Protein AF-A0A0X8VE08-F1 (afdb_monomer_lite)

pLDDT: mean 76.64, std 13.6, range [32.94, 92.56]

Structure (mmCIF, N/CA/C/O backbone):
data_AF-A0A0X8VE08-F1
#
_entry.id   AF-A0A0X8VE08-F1
#
loop_
_atom_site.group_PDB
_atom_site.id
_atom_site.type_symbol
_atom_site.label_atom_id
_atom_site.label_alt_id
_atom_site.label_comp_id
_atom_site.label_asym_id
_atom_site.label_entity_id
_atom_site.label_seq_id
_atom_site.pdbx_PDB_ins_code
_atom_site.Cartn_x
_atom_site.Cartn_y
_atom_site.Cartn_z
_atom_site.occupancy
_atom_site.B_iso_or_equiv
_atom_site.auth_seq_id
_atom_site.auth_comp_id
_atom_site.auth_asym_id
_atom_site.auth_atom_id
_atom_site.pdbx_PDB_model_num
ATOM 1 N N . MET A 1 1 ? 51.987 -56.551 -6.464 1.00 47.91 1 MET A N 1
ATOM 2 C CA . MET A 1 1 ? 51.157 -55.325 -6.531 1.00 47.91 1 MET A CA 1
ATOM 3 C C . MET A 1 1 ? 51.932 -54.236 -7.269 1.00 47.91 1 MET A C 1
ATOM 5 O O . MET A 1 1 ? 52.672 -53.504 -6.634 1.00 47.91 1 MET A O 1
ATOM 9 N N . LYS A 1 2 ? 51.870 -54.177 -8.607 1.00 46.62 2 LYS A N 1
ATOM 10 C CA . LYS A 1 2 ? 52.517 -53.089 -9.377 1.00 46.62 2 LYS A CA 1
ATOM 11 C C . LYS A 1 2 ? 51.906 -52.856 -10.769 1.00 46.62 2 LYS A C 1
ATOM 13 O O . LYS A 1 2 ? 52.587 -52.388 -11.662 1.00 46.62 2 LYS A O 1
ATOM 18 N N . SER A 1 3 ? 50.638 -53.233 -10.970 1.00 52.38 3 SER A N 1
ATOM 19 C CA . SER A 1 3 ? 50.000 -53.227 -12.302 1.00 52.38 3 SER A CA 1
ATOM 20 C C . SER A 1 3 ? 48.685 -52.434 -12.381 1.00 52.38 3 SER A C 1
ATOM 22 O O . SER A 1 3 ? 48.093 -52.375 -13.457 1.00 52.38 3 SER A O 1
ATOM 24 N N . VAL A 1 4 ? 48.209 -51.845 -11.277 1.00 51.97 4 VAL A N 1
ATOM 25 C CA . VAL A 1 4 ? 46.920 -51.118 -11.238 1.00 51.97 4 VAL A CA 1
ATOM 26 C C . VAL A 1 4 ? 47.112 -49.596 -11.171 1.00 51.97 4 VAL A C 1
ATOM 28 O O . VAL A 1 4 ? 46.352 -48.881 -11.807 1.00 51.97 4 VAL A O 1
ATOM 31 N N . GLY A 1 5 ? 48.162 -49.095 -10.503 1.00 51.78 5 GLY A N 1
ATOM 32 C CA . GLY A 1 5 ? 48.456 -47.650 -10.451 1.00 51.78 5 GLY A CA 1
ATOM 33 C C . GLY A 1 5 ? 48.924 -47.062 -11.788 1.00 51.78 5 GLY A C 1
ATOM 34 O O . GLY A 1 5 ? 48.472 -45.999 -12.184 1.00 51.78 5 GLY A O 1
ATOM 35 N N . ASP A 1 6 ? 49.738 -47.806 -12.537 1.00 53.47 6 ASP A N 1
ATOM 36 C CA . ASP A 1 6 ? 50.372 -47.328 -13.779 1.00 53.47 6 ASP A CA 1
ATOM 37 C C . ASP A 1 6 ? 49.386 -47.222 -14.965 1.00 53.47 6 ASP A C 1
ATOM 39 O O . ASP A 1 6 ? 49.535 -46.408 -15.871 1.00 53.47 6 ASP A O 1
ATOM 43 N N . LYS A 1 7 ? 48.310 -48.025 -14.948 1.00 55.38 7 LYS A N 1
ATOM 44 C CA . LYS A 1 7 ? 47.252 -47.970 -15.972 1.00 55.38 7 LYS A CA 1
ATOM 45 C C . LYS A 1 7 ? 46.274 -46.813 -15.765 1.00 55.38 7 LYS A C 1
ATOM 47 O O . LYS A 1 7 ? 45.692 -46.361 -16.745 1.00 55.38 7 LYS A O 1
ATOM 52 N N . MET A 1 8 ? 46.099 -46.358 -14.524 1.00 52.53 8 MET A N 1
ATOM 53 C CA . MET A 1 8 ? 45.192 -45.261 -14.183 1.00 52.53 8 MET A CA 1
ATOM 54 C C . MET A 1 8 ? 45.797 -43.914 -14.606 1.00 52.53 8 MET A C 1
ATOM 56 O O . MET A 1 8 ? 45.137 -43.142 -15.290 1.00 52.53 8 MET A O 1
ATOM 60 N N . GLU A 1 9 ? 47.098 -43.704 -14.371 1.00 61.53 9 GLU A N 1
ATOM 61 C CA . GLU A 1 9 ? 47.794 -42.479 -14.799 1.00 61.53 9 GLU A CA 1
ATOM 62 C C . GLU A 1 9 ? 47.923 -42.356 -16.327 1.00 61.53 9 GLU A C 1
ATOM 64 O O . GLU A 1 9 ? 47.743 -41.275 -16.886 1.00 61.53 9 GLU A O 1
ATOM 69 N N . LEU A 1 10 ? 48.170 -43.460 -17.041 1.00 58.00 10 LEU A N 1
ATOM 70 C CA . LEU A 1 10 ? 48.251 -43.440 -18.508 1.00 58.00 10 LEU A CA 1
ATOM 71 C C . LEU A 1 10 ? 46.911 -43.120 -19.179 1.00 58.00 10 LEU A C 1
ATOM 73 O O . LEU A 1 10 ? 46.894 -42.534 -20.264 1.00 58.00 10 LEU A O 1
ATOM 77 N N . GLN A 1 11 ? 45.795 -43.508 -18.561 1.00 68.88 11 GLN A N 1
ATOM 78 C CA . GLN A 1 11 ? 44.462 -43.244 -19.095 1.00 68.88 11 GLN A CA 1
ATOM 79 C C . GLN A 1 11 ? 44.081 -41.770 -18.909 1.00 68.88 11 GLN A C 1
ATOM 81 O O . GLN A 1 11 ? 43.613 -41.145 -19.861 1.00 68.88 11 GLN A O 1
ATOM 86 N N . ASP A 1 12 ? 44.415 -41.193 -17.754 1.00 71.25 12 ASP A N 1
ATOM 87 C CA . ASP A 1 12 ? 44.212 -39.773 -17.458 1.00 71.25 12 ASP A CA 1
ATOM 88 C C . ASP A 1 12 ? 45.102 -38.871 -18.330 1.00 71.25 12 ASP A C 1
ATOM 90 O O . ASP A 1 12 ? 44.639 -37.872 -18.883 1.00 71.25 12 ASP A O 1
ATOM 94 N N . ILE A 1 13 ? 46.367 -39.250 -18.546 1.00 67.25 13 ILE A N 1
ATOM 95 C CA . ILE A 1 13 ? 47.283 -38.519 -19.438 1.00 67.25 13 ILE A CA 1
ATOM 96 C C . ILE A 1 13 ? 46.779 -38.554 -20.883 1.00 67.25 13 ILE A C 1
ATOM 98 O O . ILE A 1 13 ? 46.831 -37.541 -21.584 1.00 67.25 13 ILE A O 1
ATOM 102 N N . LYS A 1 14 ? 46.258 -39.701 -21.335 1.00 70.62 14 LYS A N 1
ATOM 103 C CA . LYS A 1 14 ? 45.706 -39.834 -22.685 1.00 70.62 14 LYS A CA 1
ATOM 104 C C . LYS A 1 14 ? 44.433 -39.007 -22.853 1.00 70.62 14 LYS A C 1
ATOM 106 O O . LYS A 1 14 ? 44.278 -38.362 -23.882 1.00 70.62 14 LYS A O 1
ATOM 111 N N . GLU A 1 15 ? 43.570 -38.958 -21.841 1.00 72.62 15 GLU A N 1
ATOM 112 C CA . GLU A 1 15 ? 42.365 -38.123 -21.853 1.00 72.62 15 GLU A CA 1
ATOM 113 C C . GLU A 1 15 ? 42.698 -36.620 -21.844 1.00 72.62 15 GLU A C 1
ATOM 115 O O . GLU A 1 15 ? 42.047 -35.830 -22.531 1.00 72.62 15 GLU A O 1
ATOM 120 N N . ILE A 1 16 ? 43.740 -36.210 -21.114 1.00 70.12 16 ILE A N 1
ATOM 121 C CA . ILE A 1 16 ? 44.228 -34.825 -21.110 1.00 70.12 16 ILE A CA 1
ATOM 122 C C . ILE A 1 16 ? 44.840 -34.459 -22.468 1.00 70.12 16 ILE A C 1
ATOM 124 O O . ILE A 1 16 ? 44.551 -33.380 -22.985 1.00 70.12 16 ILE A O 1
ATOM 128 N N . LEU A 1 17 ? 45.629 -35.348 -23.078 1.00 64.62 17 LEU A N 1
ATOM 129 C CA . LEU A 1 17 ? 46.187 -35.143 -24.419 1.00 64.62 17 LEU A CA 1
ATOM 130 C C . LEU A 1 17 ? 45.091 -35.014 -25.482 1.00 64.62 17 LEU A C 1
ATOM 132 O O . LEU A 1 17 ? 45.138 -34.088 -26.286 1.00 64.62 17 LEU A O 1
ATOM 136 N N . ASP A 1 18 ? 44.065 -35.863 -25.427 1.00 73.06 18 ASP A N 1
ATOM 137 C CA . ASP A 1 18 ? 42.947 -35.849 -26.377 1.00 73.06 18 ASP A CA 1
ATOM 138 C C . ASP A 1 18 ? 42.084 -34.578 -26.212 1.00 73.06 18 ASP A C 1
ATOM 140 O O . ASP A 1 18 ? 41.653 -33.950 -27.184 1.00 73.06 18 ASP A O 1
ATOM 144 N N . LYS A 1 19 ? 41.898 -34.103 -24.969 1.00 68.12 19 LYS A N 1
ATOM 145 C CA . LYS A 1 19 ? 41.254 -32.806 -24.687 1.00 68.12 19 LYS A CA 1
ATOM 146 C C . LYS A 1 19 ? 42.101 -31.622 -25.161 1.00 68.12 19 LYS A C 1
ATOM 148 O O . LYS A 1 19 ? 41.537 -30.660 -25.685 1.00 68.12 19 LYS A O 1
ATOM 153 N N . LEU A 1 20 ? 43.426 -31.676 -25.017 1.00 58.88 20 LEU A N 1
ATOM 154 C CA . LEU A 1 20 ? 44.334 -30.630 -25.497 1.00 58.88 20 LEU A CA 1
ATOM 155 C C . LEU A 1 20 ? 44.375 -30.576 -27.029 1.00 58.88 20 LEU A C 1
ATOM 157 O O . LEU A 1 20 ? 44.296 -29.485 -27.589 1.00 58.88 20 LEU A O 1
ATOM 161 N N . GLU A 1 21 ? 44.402 -31.720 -27.713 1.00 61.78 21 GLU A N 1
ATOM 162 C CA . GLU A 1 21 ? 44.353 -31.799 -29.178 1.00 61.78 21 GLU A CA 1
ATOM 163 C C . GLU A 1 21 ? 43.023 -31.260 -29.727 1.00 61.78 21 GLU A C 1
ATOM 165 O O . GLU A 1 21 ? 43.007 -30.468 -30.671 1.00 61.78 21 GLU A O 1
ATOM 170 N N . LYS A 1 22 ? 41.901 -31.573 -29.069 1.00 60.75 22 LYS A N 1
ATOM 171 C CA . LYS A 1 22 ? 40.566 -31.099 -29.465 1.00 60.75 22 LYS A CA 1
ATOM 172 C C . LYS A 1 22 ? 40.363 -29.595 -29.236 1.00 60.75 22 LYS A C 1
ATOM 174 O O . LYS A 1 22 ? 39.763 -28.921 -30.077 1.00 60.75 22 LYS A O 1
ATOM 179 N N . VAL A 1 23 ? 40.884 -29.049 -28.132 1.00 59.22 23 VAL A N 1
ATOM 180 C CA . VAL A 1 23 ? 40.829 -27.606 -27.819 1.00 59.22 23 VAL A CA 1
ATOM 181 C C . VAL A 1 23 ? 41.766 -26.803 -28.724 1.00 59.22 23 VAL A C 1
ATOM 183 O O . VAL A 1 23 ? 41.397 -25.708 -29.163 1.00 59.22 23 VAL A O 1
ATOM 186 N N . ASN A 1 24 ? 42.940 -27.348 -29.055 1.00 56.59 24 ASN A N 1
ATOM 187 C CA . ASN A 1 24 ? 43.893 -26.690 -29.944 1.00 56.59 24 ASN A CA 1
ATOM 188 C C . ASN A 1 24 ? 43.439 -26.778 -31.411 1.00 56.59 24 ASN A C 1
ATOM 190 O O . ASN A 1 24 ? 43.472 -25.778 -32.117 1.00 56.59 24 ASN A O 1
ATOM 194 N N . GLY A 1 25 ? 42.892 -27.917 -31.849 1.00 55.22 25 GLY A N 1
ATOM 195 C CA . GLY A 1 25 ? 42.363 -28.106 -33.202 1.00 55.22 25 GLY A CA 1
ATOM 196 C C . GLY A 1 25 ? 41.173 -27.200 -33.529 1.00 55.22 25 GLY A C 1
ATOM 197 O O . GLY A 1 25 ? 41.113 -26.638 -34.619 1.00 55.22 25 GLY A O 1
ATOM 198 N N . GLN A 1 26 ? 40.240 -26.970 -32.598 1.00 55.31 26 GLN A N 1
ATOM 199 C CA . GLN A 1 26 ? 39.068 -26.118 -32.867 1.00 55.31 26 GLN A CA 1
ATOM 200 C C . GLN A 1 26 ? 39.363 -24.609 -32.847 1.00 55.31 26 GLN A C 1
ATOM 202 O O . GLN A 1 26 ? 38.710 -23.855 -33.573 1.00 55.31 26 GLN A O 1
ATOM 207 N N . LYS A 1 27 ? 40.332 -24.153 -32.041 1.00 53.06 27 LYS A N 1
ATOM 208 C CA . LYS A 1 27 ? 40.788 -22.751 -32.059 1.00 53.06 27 LYS A CA 1
ATOM 209 C C . LYS A 1 27 ? 41.742 -22.493 -33.226 1.00 53.06 27 LYS A C 1
ATOM 211 O O . LYS A 1 27 ? 41.496 -21.583 -34.012 1.00 53.06 27 LYS A O 1
ATOM 216 N N . ALA A 1 28 ? 42.736 -23.362 -33.424 1.00 57.25 28 ALA A N 1
ATOM 217 C CA . ALA A 1 28 ? 43.710 -23.219 -34.501 1.00 57.25 28 ALA A CA 1
ATOM 218 C C . ALA A 1 28 ? 43.063 -23.305 -35.888 1.00 57.25 28 ALA A C 1
ATOM 220 O O . ALA A 1 28 ? 43.429 -22.531 -36.758 1.00 57.25 28 ALA A O 1
ATOM 221 N N . THR A 1 29 ? 42.063 -24.165 -36.119 1.00 56.56 29 THR A N 1
ATOM 222 C CA . THR A 1 29 ? 41.395 -24.237 -37.436 1.00 56.56 29 THR A CA 1
ATOM 223 C C . THR A 1 29 ? 40.655 -22.949 -37.795 1.00 56.56 29 THR A C 1
ATOM 225 O O . THR A 1 29 ? 40.776 -22.482 -38.925 1.00 56.56 29 THR A O 1
ATOM 228 N N . LYS A 1 30 ? 39.941 -22.320 -36.850 1.00 59.88 30 LYS A N 1
ATOM 229 C CA . LYS A 1 30 ? 39.278 -21.025 -37.091 1.00 59.88 30 LYS A CA 1
ATOM 230 C C . LYS A 1 30 ? 40.284 -19.901 -37.332 1.00 59.88 30 LYS A C 1
ATOM 232 O O . LYS A 1 30 ? 40.045 -19.060 -38.197 1.00 59.88 30 LYS A O 1
ATOM 237 N N . ASP A 1 31 ? 41.399 -19.902 -36.610 1.00 65.12 31 ASP A N 1
ATOM 238 C CA . ASP A 1 31 ? 42.438 -18.882 -36.763 1.00 65.12 31 ASP A CA 1
ATOM 239 C C . ASP A 1 31 ? 43.245 -19.078 -38.059 1.00 65.12 31 ASP A C 1
ATOM 241 O O . ASP A 1 31 ? 43.493 -18.114 -38.780 1.00 65.12 31 ASP A O 1
ATOM 245 N N . ILE A 1 32 ? 43.538 -20.321 -38.449 1.00 69.94 32 ILE A N 1
ATOM 246 C CA . ILE A 1 32 ? 44.192 -20.665 -39.722 1.00 69.94 32 ILE A CA 1
ATOM 247 C C . ILE A 1 32 ? 43.294 -20.310 -40.914 1.00 69.94 32 ILE A C 1
ATOM 249 O O . ILE A 1 32 ? 43.776 -19.727 -41.882 1.00 69.94 32 ILE A O 1
ATOM 253 N N . ILE A 1 33 ? 41.986 -20.583 -40.847 1.00 72.25 33 ILE A N 1
ATOM 254 C CA . ILE A 1 33 ? 41.040 -20.200 -41.911 1.00 72.25 33 ILE A CA 1
ATOM 255 C C . ILE A 1 33 ? 40.979 -18.674 -42.063 1.00 72.25 33 ILE A C 1
ATOM 257 O O . ILE A 1 33 ? 41.002 -18.171 -43.187 1.00 72.25 33 ILE A O 1
ATOM 261 N N . LYS A 1 34 ? 40.962 -17.921 -40.954 1.00 71.38 34 LYS A N 1
ATOM 262 C CA . LYS A 1 34 ? 41.027 -16.451 -40.996 1.00 71.38 34 LYS A CA 1
ATOM 263 C C . LYS A 1 34 ? 42.337 -15.950 -41.609 1.00 71.38 34 LYS A C 1
ATOM 265 O O . LYS A 1 34 ? 42.307 -15.003 -42.394 1.00 71.38 34 LYS A O 1
ATOM 270 N N . ILE A 1 35 ? 43.468 -16.584 -41.298 1.00 75.94 35 ILE A N 1
ATOM 271 C CA . ILE A 1 35 ? 44.780 -16.229 -41.863 1.00 75.94 35 ILE A CA 1
ATOM 272 C C . ILE A 1 35 ? 44.820 -16.516 -43.371 1.00 75.94 35 ILE A C 1
ATOM 274 O O . ILE A 1 35 ? 45.208 -15.641 -44.140 1.00 75.94 35 ILE A O 1
ATOM 278 N N . ILE A 1 36 ? 44.351 -17.686 -43.816 1.00 78.94 36 ILE A N 1
ATOM 279 C CA . ILE A 1 36 ? 44.284 -18.047 -45.243 1.00 78.94 36 ILE A CA 1
ATOM 280 C C . ILE A 1 36 ? 43.375 -17.079 -46.004 1.00 78.94 36 ILE A C 1
ATOM 282 O O . ILE A 1 36 ? 43.754 -16.593 -47.068 1.00 78.94 36 ILE A O 1
ATOM 286 N N . PHE A 1 37 ? 42.209 -16.743 -45.445 1.00 80.25 37 PHE A N 1
ATOM 287 C CA . PHE A 1 37 ? 41.306 -15.759 -46.039 1.00 80.25 37 PHE A CA 1
ATOM 288 C C . PHE A 1 37 ? 41.965 -14.376 -46.146 1.00 80.25 37 PHE A C 1
ATOM 290 O O . PHE A 1 37 ? 41.880 -13.730 -47.185 1.00 80.25 37 PHE A O 1
ATOM 297 N N . THR A 1 38 ? 42.698 -13.952 -45.114 1.00 77.06 38 THR A N 1
ATOM 298 C CA . THR A 1 38 ? 43.415 -12.666 -45.108 1.00 77.06 38 THR A CA 1
ATOM 299 C C . THR A 1 38 ? 44.529 -12.630 -46.161 1.00 77.06 38 THR A C 1
ATOM 301 O O . THR A 1 38 ? 44.663 -11.639 -46.878 1.00 77.06 38 THR A O 1
ATOM 304 N N . ILE A 1 39 ? 45.290 -13.719 -46.317 1.00 80.75 39 ILE A N 1
ATOM 305 C CA . ILE A 1 39 ? 46.341 -13.836 -47.341 1.00 80.75 39 ILE A CA 1
ATOM 306 C C . ILE A 1 39 ? 45.728 -13.849 -48.748 1.00 80.75 39 ILE A C 1
ATOM 308 O O . ILE A 1 39 ? 46.219 -13.153 -49.636 1.00 80.75 39 ILE A O 1
ATOM 312 N N . ALA A 1 40 ? 44.631 -14.583 -48.953 1.00 78.88 40 ALA A N 1
ATOM 313 C CA . ALA A 1 40 ? 43.932 -14.640 -50.236 1.00 78.88 40 ALA A CA 1
ATOM 314 C C . ALA A 1 40 ? 43.372 -13.267 -50.643 1.00 78.88 40 ALA A C 1
ATOM 316 O O . ALA A 1 40 ? 43.575 -12.829 -51.775 1.00 78.88 40 ALA A O 1
ATOM 317 N N . VAL A 1 41 ? 42.736 -12.552 -49.708 1.00 82.19 41 VAL A N 1
ATOM 318 C CA . VAL A 1 41 ? 42.250 -11.182 -49.931 1.00 82.19 41 VAL A CA 1
ATOM 319 C C . VAL A 1 41 ? 43.415 -10.246 -50.250 1.00 82.19 41 VAL A C 1
ATOM 321 O O . VAL A 1 41 ? 43.334 -9.493 -51.216 1.00 82.19 41 VAL A O 1
ATOM 324 N N . SER A 1 42 ? 44.531 -10.339 -49.520 1.00 79.62 42 SER A N 1
ATOM 325 C CA . SER A 1 42 ? 45.727 -9.535 -49.796 1.00 79.62 42 SER A CA 1
ATOM 326 C C . SER A 1 42 ? 46.269 -9.779 -51.211 1.00 79.62 42 SER A C 1
ATOM 328 O O . SER A 1 42 ? 46.504 -8.828 -51.956 1.00 79.62 42 SER A O 1
ATOM 330 N N . PHE A 1 43 ? 46.369 -11.035 -51.644 1.00 83.75 43 PHE A N 1
ATOM 331 C CA . PHE A 1 43 ? 46.866 -11.366 -52.980 1.00 83.75 43 PHE A CA 1
ATOM 332 C C . PHE A 1 43 ? 45.953 -10.824 -54.091 1.00 83.75 43 PHE A C 1
ATOM 334 O O . PHE A 1 43 ? 46.428 -10.229 -55.060 1.00 83.75 43 PHE A O 1
ATOM 341 N N . ILE A 1 44 ? 44.634 -10.936 -53.911 1.00 80.75 44 ILE A N 1
ATOM 342 C CA . ILE A 1 44 ? 43.638 -10.369 -54.829 1.00 80.75 44 ILE A CA 1
ATOM 343 C C . ILE A 1 44 ? 43.757 -8.839 -54.879 1.00 80.75 44 ILE A C 1
ATOM 345 O O . ILE A 1 44 ? 43.734 -8.261 -55.966 1.00 80.75 44 ILE A O 1
ATOM 349 N N . THR A 1 45 ? 43.959 -8.176 -53.734 1.00 81.38 45 THR A N 1
ATOM 350 C CA . THR A 1 45 ? 44.142 -6.714 -53.693 1.00 81.38 45 THR A CA 1
ATOM 351 C C . THR A 1 45 ? 45.426 -6.250 -54.389 1.00 81.38 45 THR A C 1
ATOM 353 O O . THR A 1 45 ? 45.446 -5.189 -55.011 1.00 81.38 45 THR A O 1
ATOM 356 N N . VAL A 1 46 ? 46.496 -7.047 -54.365 1.00 82.94 46 VAL A N 1
ATOM 357 C CA . VAL A 1 46 ? 47.739 -6.719 -55.080 1.00 82.94 46 VAL A CA 1
ATOM 358 C C . VAL A 1 46 ? 47.561 -6.894 -56.590 1.00 82.94 46 VAL A C 1
ATOM 360 O O . VAL A 1 46 ? 47.945 -6.012 -57.357 1.00 82.94 46 VAL A O 1
ATOM 363 N N . ILE A 1 47 ? 46.913 -7.980 -57.027 1.00 81.88 47 ILE A N 1
ATOM 364 C CA . ILE A 1 47 ? 46.637 -8.240 -58.450 1.00 81.88 47 ILE A CA 1
ATOM 365 C C . ILE A 1 47 ? 45.722 -7.164 -59.043 1.00 81.88 47 ILE A C 1
ATOM 367 O O . ILE A 1 47 ? 46.002 -6.652 -60.126 1.00 81.88 47 ILE A O 1
ATOM 371 N N . ILE A 1 48 ? 44.649 -6.789 -58.339 1.00 80.81 48 ILE A N 1
ATOM 372 C CA . ILE A 1 48 ? 43.705 -5.771 -58.819 1.00 80.81 48 ILE A CA 1
ATOM 373 C C . ILE A 1 48 ? 44.398 -4.403 -58.927 1.00 80.81 48 ILE A C 1
ATOM 375 O O . ILE A 1 48 ? 44.232 -3.705 -59.924 1.00 80.81 48 ILE A O 1
ATOM 379 N N . THR A 1 49 ? 45.274 -4.067 -57.973 1.00 80.25 49 THR A N 1
ATOM 380 C CA . THR A 1 49 ? 46.067 -2.829 -58.007 1.00 80.25 49 THR A CA 1
ATOM 381 C C . THR A 1 49 ? 47.054 -2.823 -59.179 1.00 80.25 49 THR A C 1
ATOM 383 O O . THR A 1 49 ? 47.163 -1.825 -59.891 1.00 80.25 49 THR A O 1
ATOM 386 N N . ALA A 1 50 ? 47.728 -3.947 -59.447 1.00 78.75 50 ALA A N 1
ATOM 387 C CA . ALA A 1 50 ? 48.635 -4.083 -60.587 1.00 78.75 50 ALA A CA 1
ATOM 388 C C . ALA A 1 50 ? 47.901 -3.986 -61.939 1.00 78.75 50 ALA A C 1
ATOM 390 O O . ALA A 1 50 ? 48.389 -3.327 -62.859 1.00 78.75 50 ALA A O 1
ATOM 391 N N . LEU A 1 51 ? 46.709 -4.583 -62.052 1.00 75.25 51 LEU A N 1
ATOM 392 C CA . LEU A 1 51 ? 45.860 -4.485 -63.243 1.00 75.25 51 LEU A CA 1
ATOM 393 C C . LEU A 1 51 ? 45.377 -3.052 -63.484 1.00 75.25 51 LEU A C 1
ATOM 395 O O . LEU A 1 51 ? 45.434 -2.581 -64.618 1.00 75.25 51 LEU A O 1
ATOM 399 N N . ILE A 1 52 ? 44.966 -2.336 -62.433 1.00 74.38 52 ILE A N 1
ATOM 400 C CA . ILE A 1 52 ? 44.585 -0.920 -62.528 1.00 74.38 52 ILE A CA 1
ATOM 401 C C . ILE A 1 52 ? 45.772 -0.074 -63.011 1.00 74.38 52 ILE A C 1
ATOM 403 O O . ILE A 1 52 ? 45.608 0.716 -63.939 1.00 74.38 52 ILE A O 1
ATOM 407 N N . CYS A 1 53 ? 46.975 -0.275 -62.460 1.00 74.25 53 CYS A N 1
ATOM 408 C CA . CYS A 1 53 ? 48.184 0.420 -62.918 1.00 74.25 53 CYS A CA 1
ATOM 409 C C . CYS A 1 53 ? 48.497 0.151 -64.397 1.00 74.25 53 CYS A C 1
ATOM 411 O O . CYS A 1 53 ? 48.838 1.080 -65.130 1.00 74.25 53 CYS A O 1
ATOM 413 N N . LEU A 1 54 ? 48.348 -1.094 -64.859 1.00 72.94 54 LEU A N 1
ATOM 414 C CA . LEU A 1 54 ? 48.593 -1.463 -66.256 1.00 72.94 54 LEU A CA 1
ATOM 415 C C . LEU A 1 54 ? 47.556 -0.824 -67.193 1.00 72.94 54 LEU A C 1
ATOM 417 O O . LEU A 1 54 ? 47.911 -0.297 -68.248 1.00 72.94 54 LEU A O 1
ATOM 421 N N . VAL A 1 55 ? 46.283 -0.812 -66.791 1.00 69.81 55 VAL A N 1
ATOM 422 C CA . VAL A 1 55 ? 45.195 -0.165 -67.538 1.00 69.81 55 VAL A CA 1
ATOM 423 C C . VAL A 1 55 ? 45.401 1.350 -67.621 1.00 69.81 55 VAL A C 1
ATOM 425 O O . VAL A 1 55 ? 45.252 1.912 -68.704 1.00 69.81 55 VAL A O 1
ATOM 428 N N . ILE A 1 56 ? 45.799 2.008 -66.527 1.00 70.50 56 ILE A N 1
ATOM 429 C CA . ILE A 1 56 ? 46.113 3.448 -66.511 1.00 70.50 56 ILE A CA 1
ATOM 430 C C . ILE A 1 56 ? 47.299 3.756 -67.433 1.00 70.50 56 ILE A C 1
ATOM 432 O O . ILE A 1 56 ? 47.214 4.685 -68.236 1.00 70.50 56 ILE A O 1
ATOM 436 N N . TYR A 1 57 ? 48.368 2.953 -67.364 1.00 70.38 57 TYR A N 1
ATOM 437 C CA . TYR A 1 57 ? 49.556 3.118 -68.206 1.00 70.38 57 TYR A CA 1
ATOM 438 C C . TYR A 1 57 ? 49.240 2.960 -69.699 1.00 70.38 57 TYR A C 1
ATOM 440 O O . TYR A 1 57 ? 49.751 3.713 -70.524 1.00 70.38 57 TYR A O 1
ATOM 448 N N . LYS A 1 58 ? 48.374 2.003 -70.057 1.00 69.88 58 LYS A N 1
ATOM 449 C CA . LYS A 1 58 ? 48.048 1.697 -71.456 1.00 69.88 58 LYS A CA 1
ATOM 450 C C . LYS A 1 58 ? 46.986 2.625 -72.063 1.00 69.88 58 LYS A C 1
ATOM 452 O O . LYS A 1 58 ? 47.032 2.864 -73.264 1.00 69.88 58 LYS A O 1
ATOM 457 N N . ASN A 1 59 ? 46.045 3.135 -71.262 1.00 68.00 59 ASN A N 1
ATOM 458 C CA . ASN A 1 59 ? 44.881 3.889 -71.755 1.00 68.00 59 ASN A CA 1
ATOM 459 C C . ASN A 1 59 ? 44.963 5.414 -71.566 1.00 68.00 59 ASN A C 1
ATOM 461 O O . ASN A 1 59 ? 43.981 6.092 -71.866 1.00 68.00 59 ASN A O 1
ATOM 465 N N . SER A 1 60 ? 46.091 5.969 -71.092 1.00 65.19 60 SER A N 1
ATOM 466 C CA . SER A 1 60 ? 46.292 7.425 -70.922 1.00 65.19 60 SER A CA 1
ATOM 467 C C . SER A 1 60 ? 45.090 8.105 -70.248 1.00 65.19 60 SER A C 1
ATOM 469 O O . SER A 1 60 ? 44.535 9.082 -70.748 1.00 65.19 60 SER A O 1
ATOM 471 N N . LEU A 1 61 ? 44.633 7.515 -69.139 1.00 65.44 61 LEU A N 1
ATOM 472 C CA . LEU A 1 61 ? 43.474 8.014 -68.405 1.00 65.44 61 LEU A CA 1
ATOM 473 C C . LEU A 1 61 ? 43.765 9.419 -67.861 1.00 65.44 61 LEU A C 1
ATOM 475 O O . LEU A 1 61 ? 44.810 9.648 -67.252 1.00 65.44 61 LEU A O 1
ATOM 479 N N . SER A 1 62 ? 42.827 10.347 -68.064 1.00 74.69 62 SER A N 1
ATOM 480 C CA . SER A 1 62 ? 42.908 11.687 -67.479 1.00 74.69 62 SER A CA 1
ATOM 481 C C . SER A 1 62 ? 42.862 11.599 -65.952 1.00 74.69 62 SER A C 1
ATOM 483 O O . SER A 1 62 ? 42.125 10.784 -65.384 1.00 74.69 62 SER A O 1
ATOM 485 N N . THR A 1 63 ? 43.618 12.465 -65.278 1.00 73.62 63 THR A N 1
ATOM 486 C CA . THR A 1 63 ? 43.672 12.570 -63.812 1.00 73.62 63 THR A CA 1
ATOM 487 C C . THR A 1 63 ? 42.276 12.717 -63.194 1.00 73.62 63 THR A C 1
ATOM 489 O O . THR A 1 63 ? 42.001 12.152 -62.136 1.00 73.62 63 THR A O 1
ATOM 492 N N . GLU A 1 64 ? 41.363 13.405 -63.884 1.00 80.19 64 GLU A N 1
ATOM 493 C CA . GLU A 1 64 ? 39.967 13.585 -63.463 1.00 80.19 64 GLU A CA 1
ATOM 494 C C . GLU A 1 64 ? 39.188 12.261 -63.419 1.00 80.19 64 GLU A C 1
ATOM 496 O O . GLU A 1 64 ? 38.429 12.008 -62.483 1.00 80.19 64 GLU A O 1
ATOM 501 N N . SER A 1 65 ? 39.413 11.375 -64.394 1.00 77.62 65 SER A N 1
ATOM 502 C CA . SER A 1 65 ? 38.761 10.063 -64.451 1.00 77.62 65 SER A CA 1
ATOM 503 C C . SER A 1 65 ? 39.245 9.148 -63.326 1.00 77.62 65 SER A C 1
ATOM 505 O O . SER A 1 65 ? 38.439 8.454 -62.709 1.00 77.62 65 SER A O 1
ATOM 507 N N . VAL A 1 66 ? 40.543 9.184 -63.008 1.00 77.06 66 VAL A N 1
ATOM 508 C CA . VAL A 1 66 ? 41.115 8.422 -61.884 1.00 77.06 66 VAL A CA 1
ATOM 509 C C . VAL A 1 66 ? 40.547 8.914 -60.552 1.00 77.06 66 VAL A C 1
ATOM 511 O O . VAL A 1 66 ? 40.155 8.101 -59.714 1.00 77.06 66 VAL A O 1
ATOM 514 N N . LEU A 1 67 ? 40.436 10.234 -60.376 1.00 77.12 67 LEU A N 1
ATOM 515 C CA . LEU A 1 67 ? 39.857 10.829 -59.173 1.00 77.12 67 LEU A CA 1
ATOM 516 C C . LEU A 1 67 ? 38.374 10.457 -59.008 1.00 77.12 67 LEU A C 1
ATOM 518 O O . LEU A 1 67 ? 37.952 10.106 -57.908 1.00 77.12 67 LEU A O 1
ATOM 522 N N . SER A 1 68 ? 37.596 10.477 -60.094 1.00 82.75 68 SER A N 1
ATOM 523 C CA . SER A 1 68 ? 36.178 10.092 -60.086 1.00 82.75 68 SER A CA 1
ATOM 524 C C . SER A 1 68 ? 35.976 8.617 -59.723 1.00 82.75 68 SER A C 1
ATOM 526 O O . SER A 1 68 ? 35.138 8.299 -58.879 1.00 82.75 68 SER A O 1
ATOM 528 N N . ILE A 1 69 ? 36.789 7.719 -60.287 1.00 81.25 69 ILE A N 1
ATOM 529 C CA . ILE A 1 69 ? 36.754 6.284 -59.970 1.00 81.25 69 ILE A CA 1
ATOM 530 C C . ILE A 1 69 ? 37.130 6.045 -58.502 1.00 81.25 69 ILE A C 1
ATOM 532 O O . ILE A 1 69 ? 36.447 5.295 -57.806 1.00 81.25 69 ILE A O 1
ATOM 536 N N . LEU A 1 70 ? 38.174 6.714 -58.005 1.00 79.94 70 LEU A N 1
ATOM 537 C CA . LEU A 1 70 ? 38.579 6.627 -56.602 1.00 79.94 70 LEU A CA 1
ATOM 538 C C . LEU A 1 70 ? 37.454 7.093 -55.666 1.00 79.94 70 LEU A C 1
ATOM 540 O O . LEU A 1 70 ? 37.136 6.414 -54.690 1.00 79.94 70 LEU A O 1
ATOM 544 N N . LEU A 1 71 ? 36.815 8.220 -55.987 1.00 82.81 71 LEU A N 1
ATOM 545 C CA . LEU A 1 71 ? 35.694 8.757 -55.218 1.00 82.81 71 LEU A CA 1
ATOM 546 C C . LEU A 1 71 ? 34.485 7.807 -55.231 1.00 82.81 71 LEU A C 1
ATOM 548 O O . LEU A 1 71 ? 33.849 7.607 -54.195 1.00 82.81 71 LEU A O 1
ATOM 552 N N . ALA A 1 72 ? 34.197 7.175 -56.373 1.00 86.69 72 ALA A N 1
ATOM 553 C CA . ALA A 1 72 ? 33.144 6.169 -56.489 1.00 86.69 72 ALA A CA 1
ATOM 554 C C . ALA A 1 72 ? 33.422 4.949 -55.593 1.00 86.69 72 ALA A C 1
ATOM 556 O O . ALA A 1 72 ? 32.528 4.494 -54.878 1.00 86.69 72 ALA A O 1
ATOM 557 N N . PHE A 1 73 ? 34.668 4.466 -55.544 1.00 81.06 73 PHE A N 1
ATOM 558 C CA . PHE A 1 73 ? 35.055 3.389 -54.627 1.00 81.06 73 PHE A CA 1
ATOM 559 C C . PHE A 1 73 ? 34.940 3.794 -53.154 1.00 81.06 73 PHE A C 1
ATOM 561 O O . PHE A 1 73 ? 34.431 3.008 -52.355 1.00 81.06 73 PHE A O 1
ATOM 568 N N . PHE A 1 74 ? 35.332 5.019 -52.786 1.00 82.94 74 PHE A N 1
ATOM 569 C CA . PHE A 1 74 ? 35.119 5.529 -51.427 1.00 82.94 74 PHE A CA 1
ATOM 570 C C . PHE A 1 74 ? 33.634 5.591 -51.062 1.00 82.94 74 PHE A C 1
ATOM 572 O O . PHE A 1 74 ? 33.268 5.214 -49.951 1.00 82.94 74 PHE A O 1
ATOM 579 N N . SER A 1 75 ? 32.771 6.007 -51.990 1.00 88.19 75 SER A N 1
ATOM 580 C CA . SER A 1 75 ? 31.323 6.054 -51.766 1.00 88.19 75 SER A CA 1
ATOM 581 C C . SER A 1 75 ? 30.737 4.661 -51.506 1.00 88.19 75 SER A C 1
ATOM 583 O O . SER A 1 75 ? 30.012 4.467 -50.528 1.00 88.19 75 SER A O 1
ATOM 585 N N . ILE A 1 76 ? 31.125 3.664 -52.309 1.00 86.50 76 ILE A N 1
ATOM 586 C CA . ILE A 1 76 ? 30.717 2.264 -52.115 1.00 86.50 76 ILE A CA 1
ATOM 587 C C . ILE A 1 76 ? 31.223 1.736 -50.767 1.00 86.50 76 ILE A C 1
ATOM 589 O O . ILE A 1 76 ? 30.471 1.116 -50.016 1.00 86.50 76 ILE A O 1
ATOM 593 N N . PHE A 1 77 ? 32.482 2.014 -50.426 1.00 81.69 77 PHE A N 1
ATOM 594 C CA . PHE A 1 77 ? 33.078 1.562 -49.172 1.00 81.69 77 PHE A CA 1
ATOM 595 C C . PHE A 1 77 ? 32.370 2.165 -47.954 1.00 81.69 77 PHE A C 1
ATOM 597 O O . PHE A 1 77 ? 31.984 1.435 -47.044 1.00 81.69 77 PHE A O 1
ATOM 604 N N . ILE A 1 78 ? 32.116 3.478 -47.960 1.00 82.69 78 ILE A N 1
ATOM 605 C CA . ILE A 1 78 ? 31.369 4.161 -46.894 1.00 82.69 78 ILE A CA 1
ATOM 606 C C . ILE A 1 78 ? 29.954 3.582 -46.771 1.00 82.69 78 ILE A C 1
ATOM 608 O O . ILE A 1 78 ? 29.491 3.364 -45.654 1.00 82.69 78 ILE A O 1
ATOM 612 N N . SER A 1 79 ? 29.286 3.273 -47.888 1.00 86.69 79 SER A N 1
ATOM 613 C CA . SER A 1 79 ? 27.953 2.656 -47.884 1.00 86.69 79 SER A CA 1
ATOM 614 C C . SER A 1 79 ? 27.947 1.274 -47.219 1.00 86.69 79 SER A C 1
ATOM 616 O O . SER A 1 79 ? 27.108 1.015 -46.358 1.00 86.69 79 SER A O 1
ATOM 618 N N . ILE A 1 80 ? 28.921 0.414 -47.534 1.00 84.50 80 ILE A N 1
ATOM 619 C CA . ILE A 1 80 ? 29.057 -0.916 -46.918 1.00 84.50 80 ILE A CA 1
ATOM 620 C C . ILE A 1 80 ? 29.366 -0.799 -45.417 1.00 84.50 80 ILE A C 1
ATOM 622 O O . ILE A 1 80 ? 28.769 -1.502 -44.601 1.00 84.50 80 ILE A O 1
ATOM 626 N N . PHE A 1 81 ? 30.259 0.117 -45.028 1.00 79.06 81 PHE A N 1
ATOM 627 C CA . PHE A 1 81 ? 30.548 0.387 -43.615 1.00 79.06 81 PHE A CA 1
ATOM 628 C C . PHE A 1 81 ? 29.316 0.886 -42.861 1.00 79.06 81 PHE A C 1
ATOM 630 O O . PHE A 1 81 ? 29.071 0.471 -41.727 1.00 79.06 81 PHE A O 1
ATOM 637 N N . PHE A 1 82 ? 28.530 1.758 -43.489 1.00 81.50 82 PHE A N 1
ATOM 638 C CA . PHE A 1 82 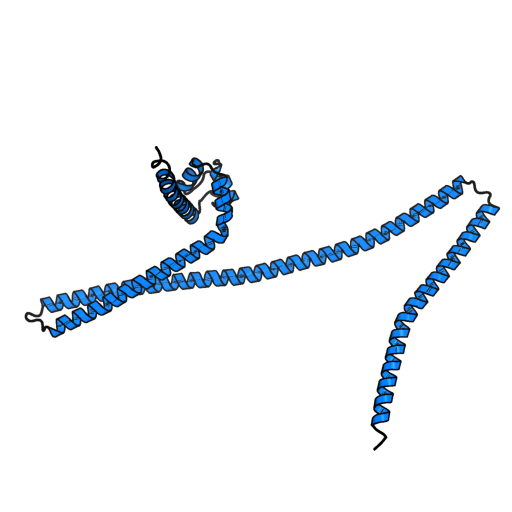? 27.290 2.252 -42.914 1.00 81.50 82 PHE A CA 1
ATOM 639 C C . PHE A 1 82 ? 26.249 1.136 -42.777 1.00 81.50 82 PHE A C 1
ATOM 641 O O . PHE A 1 82 ? 25.615 1.048 -41.732 1.00 81.50 82 PHE A O 1
ATOM 648 N N . TYR A 1 83 ? 26.132 0.241 -43.765 1.00 86.06 83 TYR A N 1
ATOM 649 C CA . TYR A 1 83 ? 25.249 -0.927 -43.710 1.00 86.06 83 TYR A CA 1
ATOM 650 C C . TYR A 1 83 ? 25.579 -1.838 -42.525 1.00 86.06 83 TYR A C 1
ATOM 652 O O . TYR A 1 83 ? 24.705 -2.104 -41.706 1.00 86.06 83 TYR A O 1
ATOM 660 N N . PHE A 1 84 ? 26.840 -2.254 -42.369 1.00 80.31 84 PHE A N 1
ATOM 661 C CA . PHE A 1 84 ? 27.219 -3.131 -41.257 1.00 80.31 84 PHE A CA 1
ATOM 662 C C . PHE A 1 84 ? 27.055 -2.458 -39.898 1.00 80.31 84 PHE A C 1
ATOM 664 O O . PHE A 1 84 ? 26.623 -3.096 -38.941 1.00 80.31 84 PHE A O 1
ATOM 671 N N . LYS A 1 85 ? 27.355 -1.160 -39.801 1.00 82.31 85 LYS A N 1
ATOM 672 C CA . LYS A 1 85 ? 27.180 -0.430 -38.547 1.00 82.31 85 LYS A CA 1
ATOM 673 C C . LYS A 1 85 ? 25.708 -0.219 -38.206 1.00 82.31 85 LYS A C 1
ATOM 675 O O . LYS A 1 85 ? 25.349 -0.306 -37.033 1.00 82.31 85 LYS A O 1
ATOM 680 N N . ALA A 1 86 ? 24.864 0.035 -39.202 1.00 79.12 86 ALA A N 1
ATOM 681 C CA . ALA A 1 86 ? 23.420 0.118 -39.028 1.00 79.12 86 ALA A CA 1
ATOM 682 C C . ALA A 1 86 ? 22.834 -1.242 -38.627 1.00 79.12 86 ALA A C 1
ATOM 684 O O . ALA A 1 86 ? 22.054 -1.288 -37.683 1.00 79.12 86 ALA A O 1
ATOM 685 N N . ASP A 1 87 ? 23.258 -2.335 -39.260 1.00 80.56 87 ASP A N 1
ATOM 686 C CA . ASP A 1 87 ? 22.813 -3.699 -38.950 1.00 80.56 87 ASP A CA 1
ATOM 687 C C . ASP A 1 87 ? 23.237 -4.141 -37.536 1.00 80.56 87 ASP A C 1
ATOM 689 O O . ASP A 1 87 ? 22.414 -4.595 -36.741 1.00 80.56 87 ASP A O 1
ATOM 693 N N . GLU A 1 88 ? 24.496 -3.898 -37.151 1.00 75.94 88 GLU A N 1
ATOM 694 C CA . GLU A 1 88 ? 24.987 -4.178 -35.796 1.00 75.94 88 GLU A CA 1
ATOM 695 C C . GLU A 1 88 ? 24.257 -3.329 -34.741 1.00 75.94 88 GLU A C 1
ATOM 697 O O . GLU A 1 88 ? 23.884 -3.829 -33.676 1.00 75.94 88 GLU A O 1
ATOM 702 N N . THR A 1 89 ? 24.026 -2.045 -35.030 1.00 75.81 89 THR A N 1
ATOM 703 C CA . THR A 1 89 ? 23.311 -1.138 -34.118 1.00 75.81 89 THR A CA 1
ATOM 704 C C . THR A 1 89 ? 21.837 -1.514 -34.007 1.00 75.81 89 THR A C 1
ATOM 706 O O . THR A 1 89 ? 21.289 -1.500 -32.908 1.00 75.81 89 THR A O 1
ATOM 709 N N . SER A 1 90 ? 21.200 -1.891 -35.114 1.00 67.19 90 SER A N 1
ATOM 710 C CA . SER A 1 90 ? 19.798 -2.298 -35.162 1.00 67.19 90 SER A CA 1
ATOM 711 C C . SER A 1 90 ? 19.576 -3.593 -34.383 1.00 67.19 90 SER A C 1
ATOM 713 O O . SER A 1 90 ? 18.716 -3.628 -33.505 1.00 67.19 90 SER A O 1
ATOM 715 N N . ASN A 1 91 ? 20.418 -4.609 -34.590 1.00 78.06 91 ASN A N 1
ATOM 716 C CA . ASN A 1 91 ? 20.349 -5.860 -33.835 1.00 78.06 91 ASN A CA 1
ATOM 717 C C . ASN A 1 91 ? 20.546 -5.641 -32.326 1.00 78.06 91 ASN A C 1
ATOM 719 O O . ASN A 1 91 ? 19.775 -6.166 -31.524 1.00 78.06 91 ASN A O 1
ATOM 723 N N . LYS A 1 92 ? 21.517 -4.807 -31.921 1.00 79.69 92 LYS A N 1
ATOM 724 C CA . LYS A 1 92 ? 21.707 -4.441 -30.504 1.00 79.69 92 LYS A CA 1
ATOM 725 C C . LYS A 1 92 ? 20.527 -3.652 -29.939 1.00 79.69 92 LYS A C 1
ATOM 727 O O . LYS A 1 92 ? 20.156 -3.855 -28.787 1.00 79.69 92 LYS A O 1
ATOM 732 N N . PHE A 1 93 ? 19.934 -2.760 -30.730 1.00 75.00 93 PHE A N 1
ATOM 733 C CA . PHE A 1 93 ? 18.761 -1.994 -30.322 1.00 75.00 93 PHE A CA 1
ATOM 734 C C . PHE A 1 93 ? 17.547 -2.901 -30.102 1.00 75.00 93 PHE A C 1
ATOM 736 O O . PHE A 1 93 ? 16.855 -2.741 -29.098 1.00 75.00 93 PHE A O 1
ATOM 743 N N . TYR A 1 94 ? 17.306 -3.873 -30.986 1.00 81.19 94 TYR A N 1
ATOM 744 C CA . TYR A 1 94 ? 16.212 -4.832 -30.830 1.00 81.19 94 TYR A CA 1
ATOM 745 C C . TYR A 1 94 ? 16.412 -5.750 -29.626 1.00 81.19 94 TYR A C 1
ATOM 747 O O . TYR A 1 94 ? 15.482 -5.898 -28.837 1.00 81.19 94 TYR A O 1
ATOM 755 N N . ASP A 1 95 ? 17.613 -6.303 -29.434 1.00 86.94 95 ASP A N 1
ATOM 756 C CA . ASP A 1 95 ? 17.916 -7.138 -28.265 1.00 86.94 95 ASP A CA 1
ATOM 757 C C . ASP A 1 95 ? 17.779 -6.338 -26.961 1.00 86.94 95 ASP A C 1
ATOM 759 O O . ASP A 1 95 ? 17.096 -6.756 -26.027 1.00 86.94 95 ASP A O 1
ATOM 763 N N . SER A 1 96 ? 18.325 -5.119 -26.918 1.00 83.12 96 SER A N 1
ATOM 764 C CA . SER A 1 96 ? 18.181 -4.242 -25.754 1.00 83.12 96 SER A CA 1
ATOM 765 C C . SER A 1 96 ? 16.729 -3.837 -25.500 1.00 83.12 96 SER A C 1
ATOM 767 O O . SER A 1 96 ? 16.323 -3.774 -24.344 1.00 83.12 96 SER A O 1
ATOM 769 N N . SER A 1 97 ? 15.943 -3.560 -26.543 1.00 82.25 97 SER A N 1
ATOM 770 C CA . SER A 1 97 ? 14.529 -3.188 -26.404 1.00 82.25 97 SER A CA 1
ATOM 771 C C . SER A 1 97 ? 13.695 -4.364 -25.915 1.00 82.25 97 SER A C 1
ATOM 773 O O . SER A 1 97 ? 12.860 -4.202 -25.029 1.00 82.25 97 SER A O 1
ATOM 775 N N . TYR A 1 98 ? 13.950 -5.558 -26.449 1.00 88.25 98 TYR A N 1
ATOM 776 C CA . TYR A 1 98 ? 13.289 -6.780 -26.017 1.00 88.25 98 TYR A CA 1
ATOM 777 C C . TYR A 1 98 ? 13.615 -7.104 -24.557 1.00 88.25 98 TYR A C 1
ATOM 779 O O . TYR A 1 98 ? 12.702 -7.339 -23.765 1.00 88.25 98 TYR A O 1
ATOM 787 N N . ASN A 1 99 ? 14.895 -7.051 -24.177 1.00 87.94 99 ASN A N 1
ATOM 788 C CA . ASN A 1 99 ? 15.323 -7.281 -22.798 1.00 87.94 99 ASN A CA 1
ATOM 789 C C . ASN A 1 99 ? 14.747 -6.221 -21.851 1.00 87.94 99 ASN A C 1
ATOM 791 O O . ASN A 1 99 ? 14.216 -6.580 -20.806 1.00 87.94 99 ASN A O 1
ATOM 795 N N . PHE A 1 100 ? 14.728 -4.947 -22.252 1.00 86.19 100 PHE A N 1
ATOM 796 C CA . PHE A 1 100 ? 14.081 -3.881 -21.487 1.00 86.19 100 PHE A CA 1
ATOM 797 C C . PHE A 1 100 ? 12.583 -4.144 -21.291 1.00 86.19 100 PHE A C 1
ATOM 799 O O . PHE A 1 100 ? 12.099 -4.138 -20.166 1.00 86.19 100 PHE A O 1
ATOM 806 N N . MET A 1 101 ? 11.836 -4.438 -22.359 1.00 84.62 101 MET A N 1
ATOM 807 C CA . MET A 1 101 ? 10.401 -4.730 -22.255 1.00 84.62 101 MET A CA 1
ATOM 808 C C . MET A 1 101 ? 10.124 -5.962 -21.390 1.00 84.62 101 MET A C 1
ATOM 810 O O . MET A 1 101 ? 9.184 -5.961 -20.591 1.00 84.62 101 MET A O 1
ATOM 814 N N . LYS A 1 102 ? 10.944 -7.006 -21.523 1.00 91.06 102 LYS A N 1
ATOM 815 C CA . LYS A 1 102 ? 10.859 -8.220 -20.709 1.00 91.06 102 LYS A CA 1
ATOM 816 C C . LYS A 1 102 ? 11.127 -7.922 -19.236 1.00 91.06 102 LYS A C 1
ATOM 818 O O . LYS A 1 102 ? 10.374 -8.380 -18.379 1.00 91.06 102 LYS A O 1
ATOM 823 N N . ASP A 1 103 ? 12.158 -7.142 -18.934 1.00 89.88 103 ASP A N 1
ATOM 824 C CA . ASP A 1 103 ? 12.497 -6.760 -17.567 1.00 89.88 103 ASP A CA 1
ATOM 825 C C . ASP A 1 103 ? 11.415 -5.873 -16.950 1.00 89.88 103 ASP A C 1
ATOM 827 O O . ASP A 1 103 ? 10.986 -6.150 -15.830 1.00 89.88 103 ASP A O 1
ATOM 831 N N . GLN A 1 104 ? 10.884 -4.897 -17.692 1.00 81.12 104 GLN A N 1
ATOM 832 C CA . GLN A 1 104 ? 9.737 -4.090 -17.268 1.00 81.12 104 GLN A CA 1
ATOM 833 C C . GLN A 1 104 ? 8.503 -4.954 -16.998 1.00 81.12 104 GLN A C 1
ATOM 835 O O . GLN A 1 104 ? 7.843 -4.762 -15.981 1.00 81.12 104 GLN A O 1
ATOM 840 N N . SER A 1 105 ? 8.218 -5.935 -17.857 1.00 82.62 105 SER A N 1
ATOM 841 C CA . SER A 1 105 ? 7.087 -6.857 -17.677 1.00 82.62 105 SER A CA 1
ATOM 842 C C . SER A 1 105 ? 7.268 -7.737 -16.439 1.00 82.62 105 SER A C 1
ATOM 844 O O . SER A 1 105 ? 6.338 -7.909 -15.659 1.00 82.62 105 SER A O 1
ATOM 846 N N . ASN A 1 106 ? 8.481 -8.240 -16.196 1.00 87.50 106 ASN A N 1
ATOM 847 C CA . ASN A 1 106 ? 8.801 -9.014 -14.996 1.00 87.50 106 ASN A CA 1
ATOM 848 C C . ASN A 1 106 ? 8.738 -8.164 -13.722 1.00 87.50 106 ASN A C 1
ATOM 850 O O . ASN A 1 106 ? 8.300 -8.637 -12.675 1.00 87.50 106 ASN A O 1
ATOM 854 N N . VAL A 1 107 ? 9.209 -6.915 -13.785 1.00 88.00 107 VAL A N 1
ATOM 855 C CA . VAL A 1 107 ? 9.080 -5.956 -12.684 1.00 88.00 107 VAL A CA 1
ATOM 856 C C . VAL A 1 107 ? 7.606 -5.696 -12.404 1.00 88.00 107 VAL A C 1
ATOM 858 O O . VAL A 1 107 ? 7.212 -5.783 -11.246 1.00 88.00 107 VAL A O 1
ATOM 861 N N . LEU A 1 108 ? 6.795 -5.448 -13.435 1.00 85.19 108 LEU A N 1
ATOM 862 C CA . LEU A 1 108 ? 5.362 -5.217 -13.290 1.00 85.19 108 LEU A CA 1
ATOM 863 C C . LEU A 1 108 ? 4.645 -6.440 -12.707 1.00 85.19 108 LEU A C 1
ATOM 865 O O . LEU A 1 108 ? 3.886 -6.279 -11.762 1.00 85.19 108 LEU A O 1
ATOM 869 N N . GLY A 1 109 ? 4.963 -7.651 -13.169 1.00 85.75 109 GLY A N 1
ATOM 870 C CA . GLY A 1 109 ? 4.408 -8.886 -12.607 1.00 85.75 109 GLY A CA 1
ATOM 871 C C . GLY A 1 109 ? 4.771 -9.087 -11.132 1.00 85.75 109 GLY A C 1
ATOM 872 O O . GLY A 1 109 ? 3.906 -9.389 -10.318 1.00 85.75 109 GLY A O 1
ATOM 873 N N . ARG A 1 110 ? 6.029 -8.832 -10.739 1.00 90.38 110 ARG A N 1
ATOM 874 C CA . ARG A 1 110 ? 6.440 -8.878 -9.319 1.00 90.38 110 ARG A CA 1
ATOM 875 C C . ARG A 1 110 ? 5.784 -7.787 -8.477 1.00 90.38 110 ARG A C 1
ATOM 877 O O . ARG A 1 110 ? 5.562 -7.982 -7.285 1.00 90.38 110 ARG A O 1
ATOM 884 N N . ILE A 1 111 ? 5.562 -6.613 -9.063 1.00 85.19 111 ILE A N 1
ATOM 885 C CA . ILE A 1 111 ? 4.833 -5.517 -8.428 1.00 85.19 111 ILE A CA 1
ATOM 886 C C . ILE A 1 111 ? 3.392 -5.968 -8.197 1.00 85.19 111 ILE A C 1
ATOM 888 O O . ILE A 1 111 ? 2.955 -5.934 -7.057 1.00 85.19 111 ILE A O 1
ATOM 892 N N . GLU A 1 112 ? 2.695 -6.454 -9.221 1.00 83.50 112 GLU A N 1
ATOM 893 C CA . GLU A 1 112 ? 1.316 -6.941 -9.132 1.00 83.50 112 GLU A CA 1
ATOM 894 C C . GLU A 1 112 ? 1.161 -8.051 -8.087 1.00 83.50 112 GLU A C 1
ATOM 896 O O . GLU A 1 112 ? 0.303 -7.944 -7.217 1.00 83.50 112 GLU A O 1
ATOM 901 N N . GLU A 1 113 ? 2.052 -9.045 -8.083 1.00 87.12 113 GLU A N 1
ATOM 902 C CA . GLU A 1 113 ? 2.069 -10.114 -7.078 1.00 87.12 113 GLU A CA 1
ATOM 903 C C . GLU A 1 113 ? 2.229 -9.554 -5.655 1.00 87.12 113 GLU A C 1
ATOM 905 O O . GLU A 1 113 ? 1.436 -9.852 -4.761 1.00 87.12 113 GLU A O 1
ATOM 910 N N . ARG A 1 114 ? 3.219 -8.676 -5.442 1.00 82.12 114 ARG A N 1
ATOM 911 C CA . ARG A 1 114 ? 3.482 -8.074 -4.125 1.00 82.12 114 ARG A CA 1
ATOM 912 C C . ARG A 1 114 ? 2.382 -7.122 -3.672 1.00 82.12 114 ARG A C 1
ATOM 914 O O . ARG A 1 114 ? 2.130 -7.024 -2.471 1.00 82.12 114 ARG A O 1
ATOM 921 N N . PHE A 1 115 ? 1.778 -6.377 -4.593 1.00 80.75 115 PHE A N 1
ATOM 922 C CA . PHE A 1 115 ? 0.648 -5.504 -4.297 1.00 80.75 115 PHE A CA 1
ATOM 923 C C . PHE A 1 115 ? -0.586 -6.333 -3.964 1.00 80.75 115 PHE A C 1
ATOM 925 O O . PHE A 1 115 ? -1.215 -6.045 -2.952 1.00 80.75 115 PHE A O 1
ATOM 932 N N . GLY A 1 116 ? -0.877 -7.380 -4.737 1.00 81.00 116 GLY A N 1
ATOM 933 C CA . GLY A 1 116 ? -1.972 -8.310 -4.479 1.00 81.00 116 GLY A CA 1
ATOM 934 C C . GLY A 1 116 ? -1.852 -8.964 -3.106 1.00 81.00 116 GLY A C 1
ATOM 935 O O . GLY A 1 116 ? -2.757 -8.834 -2.288 1.00 81.00 116 GLY A O 1
ATOM 936 N N . GLU A 1 117 ? -0.701 -9.565 -2.788 1.00 87.31 117 GLU A N 1
ATOM 937 C CA . GLU A 1 117 ? -0.473 -10.214 -1.489 1.00 87.31 117 GLU A CA 1
ATOM 938 C C . GLU A 1 117 ? -0.626 -9.229 -0.317 1.00 87.31 117 GLU A C 1
ATOM 940 O O . GLU A 1 117 ? -1.299 -9.512 0.678 1.00 87.31 117 GLU A O 1
ATOM 945 N N . LYS A 1 118 ? -0.026 -8.035 -0.425 1.00 84.06 118 LYS A N 1
ATOM 946 C CA . LYS A 1 118 ? -0.136 -7.013 0.624 1.00 84.06 118 LYS A CA 1
ATOM 947 C C . LYS A 1 118 ? -1.555 -6.468 0.750 1.00 84.06 118 LYS A C 1
ATOM 949 O O . LYS A 1 118 ? -1.981 -6.204 1.870 1.00 84.06 118 LYS A O 1
ATOM 954 N N . PHE A 1 119 ? -2.270 -6.293 -0.356 1.00 84.25 119 PHE A N 1
ATOM 955 C CA . PHE A 1 119 ? -3.644 -5.801 -0.366 1.00 84.25 119 PHE A CA 1
ATOM 956 C C . PHE A 1 119 ? -4.606 -6.816 0.259 1.00 84.25 119 PHE A C 1
ATOM 958 O O . PHE A 1 119 ? -5.333 -6.458 1.181 1.00 84.25 119 PHE A O 1
ATOM 965 N N . GLU A 1 120 ? -4.521 -8.090 -0.126 1.00 86.19 120 GLU A N 1
ATOM 966 C CA . GLU A 1 120 ? -5.294 -9.182 0.483 1.00 86.19 120 GLU A CA 1
ATOM 967 C C . GLU A 1 120 ? -4.987 -9.340 1.979 1.00 86.19 120 GLU A C 1
ATOM 969 O O . GLU A 1 120 ? -5.882 -9.493 2.815 1.00 86.19 120 GLU A O 1
ATOM 974 N N . SER A 1 121 ? -3.714 -9.219 2.369 1.00 86.62 121 SER A N 1
ATOM 975 C CA . SER A 1 121 ? -3.330 -9.225 3.785 1.00 86.62 121 SER A CA 1
ATOM 976 C C . SER A 1 121 ? -3.930 -8.044 4.558 1.00 86.62 121 SER A C 1
ATOM 978 O O . SER A 1 121 ? -4.289 -8.178 5.728 1.00 86.62 121 SER A O 1
ATOM 980 N N . LEU A 1 122 ? -4.049 -6.872 3.929 1.00 84.75 122 LEU A N 1
ATOM 981 C CA . LEU A 1 122 ? -4.650 -5.693 4.551 1.00 84.75 122 LEU A CA 1
ATOM 982 C C . LEU A 1 122 ? -6.171 -5.830 4.672 1.00 84.75 122 LEU A C 1
ATOM 984 O O . LEU A 1 122 ? -6.703 -5.523 5.738 1.00 84.75 122 LEU A O 1
ATOM 988 N N . ILE A 1 123 ? -6.846 -6.313 3.624 1.00 84.81 123 ILE A N 1
ATOM 989 C CA . ILE A 1 123 ? -8.294 -6.563 3.633 1.00 84.81 123 ILE A CA 1
ATOM 990 C C . ILE A 1 123 ? -8.642 -7.606 4.689 1.00 84.81 123 ILE A C 1
ATOM 992 O O . ILE A 1 123 ? -9.451 -7.330 5.566 1.00 84.81 123 ILE A O 1
ATOM 996 N N . SER A 1 124 ? -7.973 -8.759 4.689 1.00 86.31 124 SER A N 1
ATOM 997 C CA . SER A 1 124 ? -8.255 -9.826 5.660 1.00 86.31 124 SER A CA 1
ATOM 998 C C . SER A 1 124 ? -8.091 -9.370 7.115 1.00 86.31 124 SER A C 1
ATOM 1000 O O . SER A 1 124 ? -8.903 -9.714 7.975 1.00 86.31 124 SER A O 1
ATOM 1002 N N . ARG A 1 125 ? -7.073 -8.551 7.412 1.00 86.06 125 ARG A N 1
ATOM 1003 C CA . ARG A 1 125 ? -6.898 -7.941 8.742 1.00 86.06 125 ARG A CA 1
ATOM 1004 C C . ARG A 1 125 ? -8.037 -6.989 9.088 1.00 86.06 125 ARG A C 1
ATOM 1006 O O . ARG A 1 125 ? -8.508 -6.994 10.222 1.00 86.06 125 ARG A O 1
ATOM 1013 N N . PHE A 1 126 ? -8.465 -6.172 8.132 1.00 85.12 126 PHE A N 1
ATOM 1014 C CA . PHE A 1 126 ? -9.567 -5.241 8.324 1.00 85.12 126 PHE A CA 1
ATOM 1015 C C . PHE A 1 126 ? -10.896 -5.971 8.569 1.00 85.12 126 PHE A C 1
ATOM 1017 O O . PHE A 1 126 ? -11.589 -5.660 9.538 1.00 85.12 126 PHE A O 1
ATOM 1024 N N . ASP A 1 127 ? -11.196 -6.994 7.772 1.00 85.69 127 ASP A N 1
ATOM 1025 C CA . ASP A 1 127 ? -12.391 -7.829 7.918 1.00 85.69 127 ASP A CA 1
ATOM 1026 C C . ASP A 1 127 ? -12.402 -8.570 9.257 1.00 85.69 127 ASP A C 1
ATOM 1028 O O . ASP A 1 127 ? -13.434 -8.645 9.931 1.00 85.69 127 ASP A O 1
ATOM 1032 N N . HIS A 1 128 ? -11.242 -9.071 9.694 1.00 89.94 128 HIS A N 1
ATOM 1033 C CA . HIS A 1 128 ? -11.108 -9.698 11.004 1.00 89.94 128 HIS A CA 1
ATOM 1034 C C . HIS A 1 128 ? -11.415 -8.715 12.141 1.00 89.94 128 HIS A C 1
ATOM 1036 O O . HIS A 1 128 ? -12.133 -9.066 13.080 1.00 89.94 128 HIS A O 1
ATOM 1042 N N . LEU A 1 129 ? -10.917 -7.477 12.056 1.00 87.94 129 LEU A N 1
ATOM 1043 C CA . LEU A 1 129 ? -11.199 -6.439 13.049 1.00 87.94 129 LEU A CA 1
ATOM 1044 C C . LEU A 1 129 ? -12.681 -6.044 13.069 1.00 87.94 129 LEU A C 1
ATOM 1046 O O . LEU A 1 129 ? -13.243 -5.887 14.153 1.00 87.94 129 LEU A O 1
ATOM 1050 N N . GLU A 1 130 ? -13.324 -5.911 11.907 1.00 84.75 130 GLU A N 1
ATOM 1051 C CA . GLU A 1 130 ? -14.753 -5.579 11.834 1.00 84.75 130 GLU A CA 1
ATOM 1052 C C . GLU A 1 130 ? -15.616 -6.725 12.385 1.00 84.75 130 GLU A C 1
ATOM 1054 O O . GLU A 1 130 ? -16.505 -6.490 13.201 1.00 84.75 130 GLU A O 1
ATOM 1059 N N . THR A 1 131 ? -15.286 -7.974 12.049 1.00 90.62 131 THR A N 1
ATOM 1060 C CA . THR A 1 131 ? -15.956 -9.162 12.604 1.00 90.62 131 THR A CA 1
ATOM 1061 C C . THR A 1 131 ? -15.798 -9.226 14.122 1.00 90.62 131 THR A C 1
ATOM 1063 O O . THR A 1 131 ? -16.770 -9.422 14.854 1.00 90.62 131 THR A O 1
ATOM 1066 N N . LYS A 1 132 ? -14.574 -9.014 14.625 1.00 90.00 132 LYS A N 1
ATOM 1067 C CA . LYS A 1 132 ? -14.292 -8.999 16.064 1.00 90.00 132 LYS A CA 1
ATOM 1068 C C . LYS A 1 132 ? -15.093 -7.901 16.761 1.00 90.00 132 LYS A C 1
ATOM 1070 O O . LYS A 1 132 ? -15.691 -8.170 17.798 1.00 90.00 132 LYS A O 1
ATOM 1075 N N . LYS A 1 133 ? -15.156 -6.700 16.178 1.00 88.94 133 LYS A N 1
ATOM 1076 C CA . LYS A 1 133 ? -15.956 -5.580 16.689 1.00 88.94 133 LYS A CA 1
ATOM 1077 C C . LYS A 1 133 ? -17.433 -5.955 16.812 1.00 88.94 133 LYS A C 1
ATOM 1079 O O . LYS A 1 133 ? -17.970 -5.784 17.900 1.00 88.94 133 LYS A O 1
ATOM 1084 N N . ILE A 1 134 ? -18.050 -6.490 15.754 1.00 89.62 134 ILE A N 1
ATOM 1085 C CA . ILE A 1 134 ? -19.463 -6.910 15.768 1.00 89.62 134 ILE A CA 1
ATOM 1086 C C . ILE A 1 134 ? -19.694 -7.943 16.875 1.00 89.62 134 ILE A C 1
ATOM 1088 O O . ILE A 1 134 ? -20.575 -7.766 17.709 1.00 89.62 134 ILE A O 1
ATOM 1092 N N . SER A 1 135 ? -18.831 -8.961 16.969 1.00 89.44 135 SER A N 1
ATOM 1093 C CA . SER A 1 135 ? -18.958 -9.996 18.003 1.00 89.44 135 SER A CA 1
ATOM 1094 C C . SER A 1 135 ? -18.838 -9.446 19.431 1.00 89.44 135 SER A C 1
ATOM 1096 O O . SER A 1 135 ? -19.484 -9.941 20.353 1.00 89.44 135 SER A O 1
ATOM 1098 N N . THR A 1 136 ? -17.998 -8.427 19.642 1.00 88.19 136 THR A N 1
ATOM 1099 C CA . THR A 1 136 ? -17.850 -7.780 20.949 1.00 88.19 136 THR A CA 1
ATOM 1100 C C . THR A 1 136 ? -19.046 -6.878 21.249 1.00 88.19 136 THR A C 1
ATOM 1102 O O . THR A 1 136 ? -19.473 -6.836 22.398 1.00 88.19 136 THR A O 1
ATOM 1105 N N . GLU A 1 137 ? -19.609 -6.191 20.248 1.00 87.44 137 GLU A N 1
ATOM 1106 C CA . GLU A 1 137 ? -20.850 -5.409 20.384 1.00 87.44 137 GLU A CA 1
ATOM 1107 C C . GLU A 1 137 ? -22.018 -6.316 20.800 1.00 87.44 137 GLU A C 1
ATOM 1109 O O . GLU A 1 137 ? -22.654 -6.047 21.815 1.00 87.44 137 GLU A O 1
ATOM 1114 N N . GLU A 1 138 ? -22.204 -7.459 20.134 1.00 90.56 138 GLU A N 1
ATOM 1115 C CA . GLU A 1 138 ? -23.232 -8.444 20.503 1.00 90.56 138 GLU A CA 1
ATOM 1116 C C . GLU A 1 138 ? -23.056 -8.972 21.936 1.00 90.56 138 GLU A C 1
ATOM 1118 O O . GLU A 1 138 ? -24.018 -9.064 22.697 1.00 90.56 138 GLU A O 1
ATOM 1123 N N . LYS A 1 139 ? -21.821 -9.288 22.353 1.00 89.50 139 LYS A N 1
ATOM 1124 C CA . LYS A 1 139 ? -21.542 -9.739 23.730 1.00 89.50 139 LYS A CA 1
ATOM 1125 C C . LYS A 1 139 ? -21.850 -8.673 24.775 1.00 89.50 139 LYS A C 1
ATOM 1127 O O . LYS A 1 139 ? -22.276 -9.015 25.878 1.00 89.50 139 LYS A O 1
ATOM 1132 N N . ILE A 1 140 ? -21.605 -7.402 24.459 1.00 88.81 140 ILE A N 1
ATOM 1133 C CA . ILE A 1 140 ? -21.938 -6.278 25.339 1.00 88.81 140 ILE A CA 1
ATOM 1134 C C . ILE A 1 140 ? -23.453 -6.184 25.509 1.00 88.81 140 ILE A C 1
ATOM 1136 O O . ILE A 1 140 ? -23.903 -6.087 26.650 1.00 88.81 140 ILE A O 1
ATOM 1140 N N . ASP A 1 141 ? -24.214 -6.276 24.418 1.00 88.88 141 ASP A N 1
ATOM 1141 C CA . ASP A 1 141 ? -25.679 -6.221 24.453 1.00 88.88 141 ASP A CA 1
ATOM 1142 C C . ASP A 1 141 ? -26.256 -7.383 25.276 1.00 88.88 141 ASP A C 1
ATOM 1144 O O . ASP A 1 141 ? -27.024 -7.157 26.212 1.00 88.88 141 ASP A O 1
ATOM 1148 N N . VAL A 1 142 ? -25.786 -8.614 25.040 1.00 91.06 142 VAL A N 1
ATOM 1149 C CA . VAL A 1 142 ? -26.191 -9.793 25.830 1.00 91.06 142 VAL A CA 1
ATOM 1150 C C . VAL A 1 142 ? -25.849 -9.617 27.312 1.00 91.06 142 VAL A C 1
ATOM 1152 O O . VAL A 1 142 ? -26.681 -9.879 28.179 1.00 91.06 142 VAL A O 1
ATOM 1155 N N . THR A 1 143 ? -24.644 -9.133 27.628 1.00 87.06 143 THR A N 1
ATOM 1156 C CA . THR A 1 143 ? -24.216 -8.913 29.021 1.00 87.06 143 THR A CA 1
ATOM 1157 C C . THR A 1 143 ? -25.051 -7.817 29.694 1.00 87.06 143 THR A C 1
ATOM 1159 O O . THR A 1 143 ? -25.360 -7.906 30.883 1.00 87.06 143 THR A O 1
ATOM 1162 N N . GLN A 1 144 ? -25.444 -6.782 28.951 1.00 87.75 144 GLN A N 1
ATOM 1163 C CA . GLN A 1 144 ? -26.306 -5.708 29.440 1.00 87.75 144 GLN A CA 1
ATOM 1164 C C . GLN A 1 144 ? -27.726 -6.210 29.742 1.00 87.75 144 GLN A C 1
ATOM 1166 O O . GLN A 1 144 ? -28.287 -5.879 30.795 1.00 87.75 144 GLN A O 1
ATOM 1171 N N . ASP A 1 145 ? -28.287 -7.044 28.867 1.00 89.69 145 ASP A N 1
ATOM 1172 C CA . ASP A 1 145 ? -29.581 -7.694 29.086 1.00 89.69 145 ASP A CA 1
ATOM 1173 C C . ASP A 1 145 ? -29.525 -8.621 30.302 1.00 89.69 145 ASP A C 1
ATOM 1175 O O . ASP A 1 145 ? -30.395 -8.590 31.171 1.00 89.69 145 ASP A O 1
ATOM 1179 N N . GLU A 1 146 ? -28.443 -9.379 30.435 1.00 88.31 146 GLU A N 1
ATOM 1180 C CA . GLU A 1 146 ? -28.183 -10.253 31.569 1.00 88.31 146 GLU A CA 1
ATOM 1181 C C . GLU A 1 146 ? -28.058 -9.512 32.909 1.00 88.31 146 GLU A C 1
ATOM 1183 O O . GLU A 1 146 ? -28.540 -10.006 33.937 1.00 88.31 146 GLU A O 1
ATOM 1188 N N . ILE A 1 147 ? -27.401 -8.347 32.931 1.00 86.69 147 ILE A N 1
ATOM 1189 C CA . ILE A 1 147 ? -27.348 -7.465 34.106 1.00 86.69 147 ILE A CA 1
ATOM 1190 C C . ILE A 1 147 ? -28.762 -6.996 34.454 1.00 86.69 147 ILE A C 1
ATOM 1192 O O . ILE A 1 147 ? -29.157 -7.066 35.618 1.00 86.69 147 ILE A O 1
ATOM 1196 N N . SER A 1 148 ? -29.537 -6.581 33.450 1.00 86.56 148 SER A N 1
ATOM 1197 C CA . SER A 1 148 ? -30.912 -6.103 33.623 1.00 86.56 148 SER A CA 1
ATOM 1198 C C . SER A 1 148 ? -31.838 -7.200 34.156 1.00 86.56 148 SER A C 1
ATOM 1200 O O . SER A 1 148 ? -32.596 -6.962 35.094 1.00 86.56 148 SER A O 1
ATOM 1202 N N . MET A 1 149 ? -31.734 -8.427 33.635 1.00 88.69 149 MET A N 1
ATOM 1203 C CA . MET A 1 149 ? -32.462 -9.591 34.149 1.00 88.69 149 MET A CA 1
ATOM 1204 C C . MET A 1 149 ? -32.077 -9.901 35.596 1.00 88.69 149 MET A C 1
ATOM 1206 O O . MET A 1 149 ? -32.957 -10.017 36.442 1.00 88.69 149 MET A O 1
ATOM 1210 N N . THR A 1 150 ? -30.776 -9.953 35.909 1.00 84.50 150 THR A N 1
ATOM 1211 C CA . THR A 1 150 ? -30.290 -10.245 37.273 1.00 84.50 150 THR A CA 1
ATOM 1212 C C . THR A 1 150 ? -30.757 -9.178 38.272 1.00 84.50 150 THR A C 1
ATOM 1214 O O . THR A 1 150 ? -31.102 -9.491 39.411 1.00 84.50 150 THR A O 1
ATOM 1217 N N . LEU A 1 151 ? -30.796 -7.911 37.849 1.00 84.44 151 LEU A N 1
ATOM 1218 C CA . LEU A 1 151 ? -31.308 -6.803 38.651 1.00 84.44 151 LEU A CA 1
ATOM 1219 C C . LEU A 1 151 ? -32.819 -6.929 38.888 1.00 84.44 151 LEU A C 1
ATOM 1221 O O . LEU A 1 151 ? -33.273 -6.787 40.021 1.00 84.44 151 LEU A O 1
ATOM 1225 N N . ASN A 1 152 ? -33.592 -7.225 37.842 1.00 85.56 152 ASN A N 1
ATOM 1226 C CA . ASN A 1 152 ? -35.040 -7.403 37.943 1.00 85.56 152 ASN A CA 1
ATOM 1227 C C . ASN A 1 152 ? -35.411 -8.618 38.807 1.00 85.56 152 ASN A C 1
ATOM 1229 O O . ASN A 1 152 ? -36.332 -8.525 39.616 1.00 85.56 152 ASN A O 1
ATOM 1233 N N . GLU A 1 153 ? -34.674 -9.727 38.695 1.00 86.12 153 GLU A N 1
ATOM 1234 C CA . GLU A 1 153 ? -34.815 -10.903 39.564 1.00 86.12 153 GLU A CA 1
ATOM 1235 C C . GLU A 1 153 ? -34.551 -10.552 41.031 1.00 86.12 153 GLU A C 1
ATOM 1237 O O . GLU A 1 153 ? -35.349 -10.905 41.903 1.00 86.12 153 GLU A O 1
ATOM 1242 N N . ALA A 1 154 ? -33.472 -9.809 41.303 1.00 81.19 154 ALA A N 1
ATOM 1243 C CA . ALA A 1 154 ? -33.165 -9.342 42.648 1.00 81.19 154 ALA A CA 1
ATOM 1244 C C . ALA A 1 154 ? -34.300 -8.460 43.195 1.00 81.19 154 ALA A C 1
ATOM 1246 O O . ALA A 1 154 ? -34.787 -8.711 44.292 1.00 81.19 154 ALA A O 1
ATOM 1247 N N . ILE A 1 155 ? -34.788 -7.481 42.424 1.00 81.94 155 ILE A N 1
ATOM 1248 C CA . ILE A 1 155 ? -35.896 -6.599 42.834 1.00 81.94 155 ILE A CA 1
ATOM 1249 C C . ILE A 1 155 ? -37.182 -7.394 43.103 1.00 81.94 155 ILE A C 1
ATOM 1251 O O . ILE A 1 155 ? -37.860 -7.143 44.102 1.00 81.94 155 ILE A O 1
ATOM 1255 N N . ALA A 1 156 ? -37.517 -8.365 42.249 1.00 83.06 156 ALA A N 1
ATOM 1256 C CA . ALA A 1 156 ? -38.710 -9.193 42.407 1.00 83.06 156 ALA A CA 1
ATOM 1257 C C . ALA A 1 156 ? -38.652 -10.043 43.686 1.00 83.06 156 ALA A C 1
ATOM 1259 O O . ALA A 1 156 ? -39.633 -10.095 44.427 1.00 83.06 156 ALA A O 1
ATOM 1260 N N . GLN A 1 157 ? -37.500 -10.650 43.988 1.00 76.12 157 GLN A N 1
ATOM 1261 C CA . GLN A 1 157 ? -37.318 -11.426 45.219 1.00 76.12 157 GLN A CA 1
ATOM 1262 C C . GLN A 1 157 ? -37.314 -10.548 46.474 1.00 76.12 157 GLN A C 1
ATOM 1264 O O . GLN A 1 157 ? -37.966 -10.895 47.456 1.00 76.12 157 GLN A O 1
ATOM 1269 N N . LEU A 1 158 ? -36.661 -9.380 46.426 1.00 71.81 158 LEU A N 1
ATOM 1270 C CA . LEU A 1 158 ? -36.689 -8.393 47.514 1.00 71.81 158 LEU A CA 1
ATOM 1271 C C . LEU A 1 158 ? -38.113 -7.876 47.797 1.00 71.81 158 LEU A C 1
ATOM 1273 O O . LEU A 1 158 ? -38.400 -7.459 48.912 1.00 71.81 158 LEU A O 1
ATOM 1277 N N . SER A 1 159 ? -38.998 -7.899 46.795 1.00 68.94 159 SER A N 1
ATOM 1278 C CA . SER A 1 159 ? -40.393 -7.454 46.921 1.00 68.94 159 SER A CA 1
ATOM 1279 C C . SER A 1 159 ? -41.348 -8.547 47.424 1.00 68.94 159 SER A C 1
ATOM 1281 O O . SER A 1 159 ? -42.453 -8.225 47.855 1.00 68.94 159 SER A O 1
ATOM 1283 N N . GLN A 1 160 ? -40.961 -9.827 47.346 1.00 69.94 160 GLN A N 1
ATOM 1284 C CA . GLN A 1 160 ? -41.785 -10.971 47.769 1.00 69.94 160 GLN A CA 1
ATOM 1285 C C . GLN A 1 160 ? -41.408 -11.522 49.157 1.00 69.94 160 GLN A C 1
ATOM 1287 O O . GLN A 1 160 ? -42.268 -12.088 49.830 1.00 69.94 160 GLN A O 1
ATOM 1292 N N . GLU A 1 161 ? -40.157 -11.364 49.605 1.00 63.62 161 GLU A N 1
ATOM 1293 C CA . GLU A 1 161 ? -39.686 -11.846 50.913 1.00 63.62 161 GLU A CA 1
ATOM 1294 C C . GLU A 1 161 ? -39.645 -10.712 51.962 1.00 63.62 161 GLU A C 1
ATOM 1296 O O . GLU A 1 161 ? -38.900 -9.748 51.814 1.00 63.62 161 GLU A O 1
ATOM 1301 N N . ASN A 1 162 ? -40.405 -10.843 53.062 1.00 56.97 162 ASN A N 1
ATOM 1302 C CA . ASN A 1 162 ? -40.426 -9.871 54.177 1.00 56.97 162 ASN A CA 1
ATOM 1303 C C . ASN A 1 162 ? -39.146 -9.886 55.049 1.00 56.97 162 ASN A C 1
ATOM 1305 O O . ASN A 1 162 ? -38.895 -8.930 55.780 1.00 56.97 162 ASN A O 1
ATOM 1309 N N . GLU A 1 163 ? -38.335 -10.947 54.976 1.00 58.12 163 GLU A N 1
ATOM 1310 C CA . GLU A 1 163 ? -37.033 -11.069 55.646 1.00 58.12 163 GLU A CA 1
ATOM 1311 C C . GLU A 1 163 ? -35.998 -11.607 54.656 1.00 58.12 163 GLU A C 1
ATOM 1313 O O . GLU A 1 163 ? -35.907 -12.804 54.386 1.00 58.12 163 GLU A O 1
ATOM 1318 N N . ILE A 1 164 ? -35.196 -10.707 54.100 1.00 61.00 164 ILE A N 1
ATOM 1319 C CA . ILE A 1 164 ? -34.106 -11.075 53.201 1.00 61.00 164 ILE A CA 1
ATOM 1320 C C . ILE A 1 164 ? -32.915 -11.532 54.041 1.00 61.00 164 ILE A C 1
ATOM 1322 O O . ILE A 1 164 ? -32.348 -10.767 54.825 1.00 61.00 164 ILE A O 1
ATOM 1326 N N . THR A 1 165 ? -32.488 -12.781 53.855 1.00 68.62 165 THR A N 1
ATOM 1327 C CA . THR A 1 165 ? -31.256 -13.279 54.472 1.00 68.62 165 THR A CA 1
ATOM 1328 C C . THR A 1 165 ? -30.056 -12.536 53.885 1.00 68.62 165 THR A C 1
ATOM 1330 O O . THR A 1 165 ? -29.882 -12.473 52.667 1.00 68.62 165 THR A O 1
ATOM 1333 N N . LYS A 1 166 ? -29.186 -12.011 54.755 1.00 73.19 166 LYS A N 1
ATOM 1334 C CA . LYS A 1 166 ? -27.964 -11.262 54.397 1.00 73.19 166 LYS A CA 1
ATOM 1335 C C . LYS A 1 166 ? -27.092 -11.981 53.350 1.00 73.19 166 LYS A C 1
ATOM 1337 O O . LYS A 1 166 ? -26.455 -11.340 52.524 1.00 73.19 166 LYS A O 1
ATOM 1342 N N . GLU A 1 167 ? -27.115 -13.311 53.367 1.00 77.12 167 GLU A N 1
ATOM 1343 C CA . GLU A 1 167 ? -26.414 -14.199 52.436 1.00 77.12 167 GLU A CA 1
ATOM 1344 C C . GLU A 1 167 ? -26.927 -14.105 50.985 1.00 77.12 167 GLU A C 1
ATOM 1346 O O . GLU A 1 167 ? -26.127 -13.972 50.057 1.00 77.12 167 GLU A O 1
ATOM 1351 N N . LYS A 1 168 ? -28.252 -14.091 50.763 1.00 75.62 168 LYS A N 1
ATOM 1352 C CA . LYS A 1 168 ? -28.835 -13.958 49.412 1.00 75.62 168 LYS A CA 1
ATOM 1353 C C . LYS A 1 168 ? -28.480 -12.611 48.785 1.00 75.62 168 LYS A C 1
ATOM 1355 O O . LYS A 1 168 ? -28.123 -12.546 47.610 1.00 75.62 168 LYS A O 1
ATOM 1360 N N . LEU A 1 169 ? -28.535 -11.544 49.584 1.00 76.38 169 LEU A N 1
ATOM 1361 C CA . LEU A 1 169 ? -28.192 -10.194 49.142 1.00 76.38 169 LEU A CA 1
ATOM 1362 C C . LEU A 1 169 ? -26.718 -10.097 48.723 1.00 76.38 169 LEU A C 1
ATOM 1364 O O . LEU A 1 169 ? -26.415 -9.540 47.668 1.00 76.38 169 LEU A O 1
ATOM 1368 N N . GLU A 1 170 ? -25.815 -10.713 49.488 1.00 82.25 170 GLU A N 1
ATOM 1369 C CA . GLU A 1 170 ? -24.392 -10.723 49.140 1.00 82.25 170 GLU A CA 1
ATOM 1370 C C . GLU A 1 170 ? -24.096 -11.587 47.906 1.00 82.25 170 GLU A C 1
ATOM 1372 O O . GLU A 1 170 ? -23.215 -11.257 47.110 1.00 82.25 170 GLU A O 1
ATOM 1377 N N . THR A 1 171 ? -24.892 -12.632 47.671 1.00 83.94 171 THR A N 1
ATOM 1378 C CA . THR A 1 171 ? -24.805 -13.459 46.458 1.00 83.94 171 THR A CA 1
ATOM 1379 C C . THR A 1 171 ? -25.197 -12.660 45.208 1.00 83.94 171 THR A C 1
ATOM 1381 O O . THR A 1 171 ? -24.461 -12.658 44.219 1.00 83.94 171 THR A O 1
ATOM 1384 N N . TYR A 1 172 ? -26.314 -11.921 45.251 1.00 80.38 172 TYR A N 1
ATOM 1385 C CA . TYR A 1 172 ? -26.738 -11.047 44.147 1.00 80.38 172 TYR A CA 1
ATOM 1386 C C . TYR A 1 172 ? -25.744 -9.926 43.878 1.00 80.38 172 TYR A C 1
ATOM 1388 O O . TYR A 1 172 ? -25.408 -9.664 42.722 1.00 80.38 172 TYR A O 1
ATOM 1396 N N . LYS A 1 173 ? -25.240 -9.294 44.939 1.00 84.06 173 LYS A N 1
ATOM 1397 C CA . LYS A 1 173 ? -24.221 -8.252 44.840 1.00 84.06 173 LYS A CA 1
ATOM 1398 C C . LYS A 1 173 ? -22.953 -8.782 44.172 1.00 84.06 173 LYS A C 1
ATOM 1400 O O . LYS A 1 173 ? -22.488 -8.185 43.208 1.00 84.06 173 LYS A O 1
ATOM 1405 N N . THR A 1 174 ? -22.469 -9.948 44.599 1.00 88.12 174 THR A N 1
ATOM 1406 C CA . THR A 1 174 ? -21.297 -10.600 43.994 1.00 88.12 174 THR A CA 1
ATOM 1407 C C . THR A 1 174 ? -21.532 -10.915 42.513 1.00 88.12 174 THR A C 1
ATOM 1409 O O . THR A 1 174 ? -20.674 -10.639 41.675 1.00 88.12 174 THR A O 1
ATOM 1412 N N . ARG A 1 175 ? -22.713 -11.439 42.154 1.00 85.06 175 ARG A N 1
ATOM 1413 C CA . ARG A 1 175 ? -23.071 -11.758 40.760 1.00 85.06 175 ARG A CA 1
ATOM 1414 C C . ARG A 1 175 ? -23.155 -10.505 39.880 1.00 85.06 175 ARG A C 1
ATOM 1416 O O . ARG A 1 175 ? -22.673 -10.519 38.748 1.00 85.06 175 ARG A O 1
ATOM 1423 N N . LEU A 1 176 ? -23.721 -9.414 40.399 1.00 85.44 176 LEU A N 1
ATOM 1424 C CA . LEU A 1 176 ? -23.773 -8.117 39.716 1.00 85.44 176 LEU A CA 1
ATOM 1425 C C . LEU A 1 176 ? -22.382 -7.490 39.567 1.00 85.44 176 LEU A C 1
ATOM 1427 O O . LEU A 1 176 ? -22.077 -6.937 38.513 1.00 85.44 176 LEU A O 1
ATOM 1431 N N . GLU A 1 177 ? -21.525 -7.582 40.583 1.00 88.75 177 GLU A N 1
ATOM 1432 C CA . GLU A 1 177 ? -20.140 -7.100 40.516 1.00 88.75 177 GLU A CA 1
ATOM 1433 C C . GLU A 1 177 ? -19.326 -7.862 39.462 1.00 88.75 177 GLU A C 1
ATOM 1435 O O . GLU A 1 177 ? -18.602 -7.243 38.679 1.00 88.75 177 GLU A O 1
ATOM 1440 N N . GLN A 1 178 ? -19.489 -9.186 39.379 1.00 89.38 178 GLN A N 1
ATOM 1441 C CA . GLN A 1 178 ? -18.849 -10.013 38.353 1.00 89.38 178 GLN A CA 1
ATOM 1442 C C . GLN A 1 178 ? -19.291 -9.615 36.939 1.00 89.38 178 GLN A C 1
ATOM 1444 O O . GLN A 1 178 ? -18.435 -9.311 36.105 1.00 89.38 178 GLN A O 1
ATOM 1449 N N . LYS A 1 179 ? -20.604 -9.528 36.683 1.00 87.56 179 LYS A N 1
ATOM 1450 C CA . LYS A 1 179 ? -21.134 -9.139 35.363 1.00 87.56 179 LYS A CA 1
ATOM 1451 C C . LYS A 1 179 ? -20.770 -7.705 34.975 1.00 87.56 179 LYS A C 1
ATOM 1453 O O . LYS A 1 179 ? -20.400 -7.452 33.833 1.00 87.56 179 LYS A O 1
ATOM 1458 N N . ASN A 1 180 ? -20.786 -6.762 35.919 1.00 85.88 180 ASN A N 1
ATOM 1459 C CA . ASN A 1 180 ? -20.333 -5.390 35.665 1.00 85.88 180 ASN A CA 1
ATOM 1460 C C . ASN A 1 180 ? -18.830 -5.316 35.355 1.00 85.88 180 ASN A C 1
ATOM 1462 O O . ASN A 1 180 ? -18.402 -4.504 34.532 1.00 85.88 180 ASN A O 1
ATOM 1466 N N . SER A 1 181 ? -18.019 -6.154 36.005 1.00 90.94 181 SER A N 1
ATOM 1467 C CA . SER A 1 181 ? -16.588 -6.268 35.712 1.00 90.94 181 SER A CA 1
ATOM 1468 C C . SER A 1 181 ? -16.352 -6.807 34.299 1.00 90.94 181 SER A C 1
ATOM 1470 O O . SER A 1 181 ? -15.539 -6.253 33.558 1.00 90.94 181 SER A O 1
ATOM 1472 N N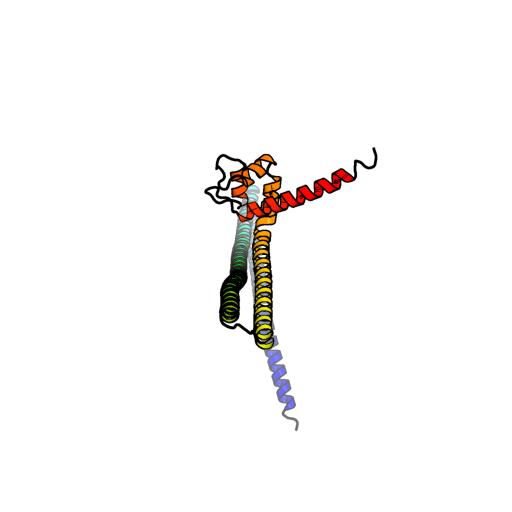 . GLU A 1 182 ? -17.103 -7.832 33.895 1.00 89.62 182 GLU A N 1
ATOM 1473 C CA . GLU A 1 182 ? -17.074 -8.385 32.538 1.00 89.62 182 GLU A CA 1
ATOM 1474 C C . GLU A 1 182 ? -17.520 -7.362 31.486 1.00 89.62 182 GLU A C 1
ATOM 1476 O O . GLU A 1 182 ? -16.780 -7.101 30.538 1.00 89.62 182 GLU A O 1
ATOM 1481 N N . TYR A 1 183 ? -18.648 -6.684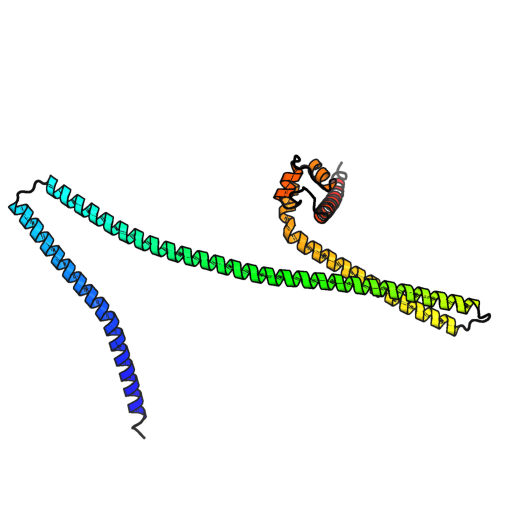 31.710 1.00 86.50 183 TYR A N 1
ATOM 1482 C CA . TYR A 1 183 ? -19.127 -5.593 30.859 1.00 86.50 183 TYR A CA 1
ATOM 1483 C C . TYR A 1 183 ? -18.066 -4.497 30.681 1.00 86.50 183 TYR A C 1
ATOM 1485 O O . TYR A 1 183 ? -17.804 -4.033 29.569 1.00 86.50 183 TYR A O 1
ATOM 1493 N N . LYS A 1 184 ? -17.389 -4.102 31.768 1.00 91.00 184 LYS A N 1
ATOM 1494 C CA . LYS A 1 184 ? -16.313 -3.105 31.714 1.00 91.00 184 LYS A CA 1
ATOM 1495 C C . LYS A 1 184 ? -15.122 -3.585 30.882 1.00 91.00 184 LYS A C 1
ATOM 1497 O O . LYS A 1 184 ? -14.555 -2.779 30.146 1.00 91.00 184 LYS A O 1
ATOM 1502 N N . LYS A 1 185 ? -14.743 -4.865 30.978 1.00 92.56 185 LYS A N 1
ATOM 1503 C CA . LYS A 1 185 ? -13.676 -5.450 30.148 1.00 92.56 185 LYS A CA 1
ATOM 1504 C C . LYS A 1 185 ? -14.062 -5.440 28.673 1.00 92.56 185 LYS A C 1
ATOM 1506 O O . LYS A 1 185 ? -13.333 -4.859 27.881 1.00 92.56 185 LYS A O 1
ATOM 1511 N N . LEU A 1 186 ? -15.244 -5.952 28.329 1.00 88.44 186 LEU A N 1
ATOM 1512 C CA . LEU A 1 186 ? -15.739 -5.965 26.949 1.00 88.44 186 LEU A CA 1
ATOM 1513 C C . LEU A 1 186 ? -15.794 -4.555 26.344 1.00 88.44 186 LEU A C 1
ATOM 1515 O O . LEU A 1 186 ? -15.405 -4.345 25.197 1.00 88.44 186 LEU A O 1
ATOM 1519 N N . ARG A 1 187 ? -16.215 -3.557 27.130 1.00 90.00 187 ARG A N 1
ATOM 1520 C CA . ARG A 1 187 ? -16.238 -2.154 26.698 1.00 90.00 187 ARG A CA 1
ATOM 1521 C C . ARG A 1 187 ? -14.839 -1.593 26.432 1.00 90.00 187 ARG A C 1
ATOM 1523 O O . ARG A 1 187 ? -14.666 -0.816 25.492 1.00 90.00 187 ARG A O 1
ATOM 1530 N N . ASN A 1 188 ? -13.854 -1.965 27.249 1.00 91.62 188 ASN A N 1
ATOM 1531 C CA . ASN A 1 188 ? -12.462 -1.577 27.031 1.00 91.62 188 ASN A CA 1
ATOM 1532 C C . ASN A 1 188 ? -11.907 -2.233 25.762 1.00 91.62 188 ASN A C 1
ATOM 1534 O O . ASN A 1 188 ? -11.358 -1.525 24.920 1.00 91.62 188 ASN A O 1
ATOM 1538 N N . ASP A 1 189 ? -12.139 -3.534 25.582 1.00 89.44 189 ASP A N 1
ATOM 1539 C CA . ASP A 1 189 ? -11.707 -4.284 24.398 1.00 89.44 189 ASP A CA 1
ATOM 1540 C C . ASP A 1 189 ? -12.315 -3.689 23.121 1.00 89.44 189 ASP A C 1
ATOM 1542 O O . ASP A 1 189 ? -11.634 -3.484 22.118 1.00 89.44 189 ASP A O 1
ATOM 1546 N N . LEU A 1 190 ? -13.600 -3.330 23.162 1.00 88.25 190 LEU A N 1
ATOM 1547 C CA . LEU A 1 190 ? -14.273 -2.646 22.064 1.00 88.25 190 LEU A CA 1
ATOM 1548 C C . LEU A 1 190 ? -13.649 -1.277 21.762 1.00 88.25 190 LEU A C 1
ATOM 1550 O O . LEU A 1 190 ? -13.488 -0.913 20.595 1.00 88.25 190 LEU A O 1
ATOM 1554 N N . SER A 1 191 ? -13.299 -0.506 22.792 1.00 89.56 191 SER A N 1
ATOM 1555 C CA . SER A 1 191 ? -12.615 0.776 22.614 1.00 89.56 191 SER A CA 1
ATOM 1556 C C . SER A 1 191 ? -11.246 0.596 21.956 1.00 89.56 191 SER A C 1
ATOM 1558 O O . SER A 1 191 ? -10.866 1.399 21.102 1.00 89.56 191 SER A O 1
ATOM 1560 N N . GLU A 1 192 ? -10.515 -0.453 22.326 1.00 89.62 192 GLU A N 1
ATOM 1561 C CA . GLU A 1 192 ? -9.216 -0.785 21.745 1.00 89.62 192 GLU A CA 1
ATOM 1562 C C . GLU A 1 192 ? -9.351 -1.193 20.275 1.00 89.62 192 GLU A C 1
ATOM 1564 O O . GLU A 1 192 ? -8.711 -0.584 19.420 1.00 89.62 192 GLU A O 1
ATOM 1569 N N . ILE A 1 193 ? -10.274 -2.106 19.955 1.00 87.62 193 ILE A N 1
ATOM 1570 C CA . ILE A 1 193 ? -10.559 -2.536 18.575 1.00 87.62 193 ILE A CA 1
ATOM 1571 C C . ILE A 1 193 ? -10.979 -1.343 17.706 1.00 87.62 193 ILE A C 1
ATOM 1573 O O . ILE A 1 193 ? -10.537 -1.206 16.563 1.00 87.62 193 ILE A O 1
ATOM 1577 N N . LYS A 1 194 ? -11.812 -0.436 18.237 1.00 83.69 194 LYS A N 1
ATOM 1578 C CA . LYS A 1 194 ? -12.216 0.788 17.524 1.00 83.69 194 LYS A CA 1
ATOM 1579 C C . LYS A 1 194 ? -11.024 1.707 17.262 1.00 83.69 194 LYS A C 1
ATOM 1581 O O . LYS A 1 194 ? -10.917 2.244 16.160 1.00 83.69 194 LYS A O 1
ATOM 1586 N N . SER A 1 195 ? -10.137 1.878 18.240 1.00 83.62 195 SER A N 1
ATOM 1587 C CA . SER A 1 195 ? -8.905 2.658 18.086 1.00 83.62 195 SER A CA 1
ATOM 1588 C C . SER A 1 195 ? -7.977 2.035 17.040 1.00 83.62 195 SER A C 1
ATOM 1590 O O . SER A 1 195 ? -7.524 2.721 16.125 1.00 83.62 195 SER A O 1
ATOM 1592 N N . GLU A 1 196 ? -7.756 0.723 17.107 1.00 81.94 196 GLU A N 1
ATOM 1593 C CA . GLU A 1 196 ? -6.913 -0.021 16.172 1.00 81.94 196 GLU A CA 1
ATOM 1594 C C . GLU A 1 196 ? -7.444 0.061 14.735 1.00 81.94 196 GLU A C 1
ATOM 1596 O O . GLU A 1 196 ? -6.705 0.436 13.823 1.00 81.94 196 GLU A O 1
ATOM 1601 N N . SER A 1 197 ? -8.747 -0.166 14.536 1.00 80.00 197 SER A N 1
ATOM 1602 C CA . SER A 1 197 ? -9.408 -0.014 13.233 1.00 80.00 197 SER A CA 1
ATOM 1603 C C . SER A 1 197 ? -9.277 1.414 12.690 1.00 80.00 197 SER A C 1
ATOM 1605 O O . SER A 1 197 ? -8.957 1.617 11.516 1.00 80.00 197 SER A O 1
ATOM 1607 N N . GLN A 1 198 ? -9.449 2.436 13.537 1.00 77.62 198 GLN A N 1
ATOM 1608 C CA . GLN A 1 198 ? -9.266 3.833 13.133 1.00 77.62 198 GLN A CA 1
ATOM 1609 C C . GLN A 1 198 ? -7.818 4.159 12.765 1.00 77.62 198 GLN A C 1
ATOM 1611 O O . GLN A 1 198 ? -7.583 4.881 11.791 1.00 77.62 198 GLN A O 1
ATOM 1616 N N . ASN A 1 199 ? -6.851 3.637 13.515 1.00 77.88 199 ASN A N 1
ATOM 1617 C CA . ASN A 1 199 ? -5.433 3.821 13.233 1.00 77.88 199 ASN A CA 1
ATOM 1618 C C . ASN A 1 199 ? -5.044 3.134 11.924 1.00 77.88 199 ASN A C 1
ATOM 1620 O O . ASN A 1 199 ? -4.342 3.733 11.113 1.00 77.88 199 ASN A O 1
ATOM 1624 N N . MET A 1 200 ? -5.563 1.933 11.668 1.00 75.25 200 MET A N 1
ATOM 1625 C CA . MET A 1 200 ? -5.322 1.199 10.428 1.00 75.25 200 MET A CA 1
ATOM 1626 C C . MET A 1 200 ? -5.937 1.907 9.216 1.00 75.25 200 MET A C 1
ATOM 1628 O O . MET A 1 200 ? -5.242 2.128 8.224 1.00 75.25 200 MET A O 1
ATOM 1632 N N . ARG A 1 201 ? -7.193 2.371 9.320 1.00 73.19 201 ARG A N 1
ATOM 1633 C CA . ARG A 1 201 ? -7.813 3.231 8.295 1.00 73.19 201 ARG A CA 1
ATOM 1634 C C . ARG A 1 201 ? -6.983 4.487 8.054 1.00 73.19 201 ARG A C 1
ATOM 1636 O O . ARG A 1 201 ? -6.730 4.840 6.910 1.00 73.19 201 ARG A O 1
ATOM 1643 N N . SER A 1 202 ? -6.518 5.134 9.122 1.00 71.69 202 SER A N 1
ATOM 1644 C CA . SER A 1 202 ? -5.683 6.334 9.018 1.00 71.69 202 SER A CA 1
ATOM 1645 C C . SER A 1 202 ? -4.344 6.036 8.349 1.00 71.69 202 SER A C 1
ATOM 1647 O O . SER A 1 202 ? -3.920 6.813 7.509 1.00 71.69 202 SER A O 1
ATOM 1649 N N . TYR A 1 203 ? -3.686 4.920 8.659 1.00 69.62 203 TYR A N 1
ATOM 1650 C CA . TYR A 1 203 ? -2.421 4.527 8.035 1.00 69.62 203 TYR A CA 1
ATOM 1651 C C . TYR A 1 203 ? -2.570 4.281 6.526 1.00 69.62 203 TYR A C 1
ATOM 1653 O O . TYR A 1 203 ? -1.798 4.826 5.736 1.00 69.62 203 TYR A O 1
ATOM 1661 N N . ILE A 1 204 ? -3.599 3.527 6.123 1.00 69.44 204 ILE A N 1
ATOM 1662 C CA . ILE A 1 204 ? -3.935 3.294 4.708 1.00 69.44 204 ILE A CA 1
ATOM 1663 C C . ILE A 1 204 ? -4.218 4.631 4.010 1.00 69.44 204 ILE A C 1
ATOM 1665 O O . ILE A 1 204 ? -3.742 4.885 2.906 1.00 69.44 204 ILE A O 1
ATOM 1669 N N . PHE A 1 205 ? -4.941 5.522 4.687 1.00 67.75 205 PHE A N 1
ATOM 1670 C CA . PHE A 1 205 ? -5.295 6.831 4.159 1.00 67.75 205 PHE A CA 1
ATOM 1671 C C . PHE A 1 205 ? -4.084 7.777 4.018 1.00 67.75 205 PHE A C 1
ATOM 1673 O O . PHE A 1 205 ? -3.919 8.445 3.000 1.00 67.75 205 PHE A O 1
ATOM 1680 N N . MET A 1 206 ? -3.202 7.821 5.019 1.00 62.28 206 MET A N 1
ATOM 1681 C CA . MET A 1 206 ? -2.059 8.742 5.090 1.00 62.28 206 MET A CA 1
ATOM 1682 C C . MET A 1 206 ? -0.985 8.442 4.051 1.00 62.28 206 MET A C 1
ATOM 1684 O O . MET A 1 206 ? -0.428 9.375 3.471 1.00 62.28 206 MET A O 1
ATOM 1688 N N . ASN A 1 207 ? -0.707 7.163 3.795 1.00 65.88 207 ASN A N 1
ATOM 1689 C CA . ASN A 1 207 ? 0.292 6.786 2.796 1.00 65.88 207 ASN A CA 1
ATOM 1690 C C . ASN A 1 207 ? -0.163 7.125 1.372 1.00 65.88 207 ASN A C 1
ATOM 1692 O O . ASN A 1 207 ? 0.670 7.472 0.544 1.00 65.88 207 ASN A O 1
ATOM 1696 N N . ASN A 1 208 ? -1.471 7.086 1.103 1.00 63.06 208 ASN A N 1
ATOM 1697 C CA . ASN A 1 208 ? -2.005 7.334 -0.236 1.00 63.06 208 ASN A CA 1
ATOM 1698 C C . ASN A 1 208 ? -2.279 8.819 -0.519 1.00 63.06 208 ASN A C 1
ATOM 1700 O O . ASN A 1 208 ? -2.204 9.240 -1.669 1.00 63.06 208 ASN A O 1
ATOM 1704 N N . PHE A 1 209 ? -2.584 9.624 0.508 1.00 64.75 209 PHE A N 1
ATOM 1705 C CA . PHE A 1 209 ? -3.065 10.996 0.307 1.00 64.75 209 PHE A CA 1
ATOM 1706 C C . PHE A 1 209 ? -2.220 12.102 0.936 1.00 64.75 209 PHE A C 1
ATOM 1708 O O . PHE A 1 209 ? -2.447 13.259 0.597 1.00 64.75 209 PHE A O 1
ATOM 1715 N N . SER A 1 210 ? -1.267 11.823 1.835 1.00 67.75 210 SER A N 1
ATOM 1716 C CA . SER A 1 210 ? -0.592 12.898 2.590 1.00 67.75 210 SER A CA 1
ATOM 1717 C C . SER A 1 210 ? 0.148 13.903 1.703 1.00 67.75 210 SER A C 1
ATOM 1719 O O . SER A 1 210 ? -0.008 15.109 1.902 1.00 67.75 210 SER A O 1
ATOM 1721 N N . GLU A 1 211 ? 0.883 13.426 0.699 1.00 71.06 211 GLU A N 1
ATOM 1722 C CA . GLU A 1 211 ? 1.649 14.281 -0.211 1.00 71.06 211 GLU A CA 1
ATOM 1723 C C . GLU A 1 211 ? 0.728 15.090 -1.139 1.00 71.06 211 GLU A C 1
ATOM 1725 O O . GLU A 1 211 ? 0.873 16.308 -1.269 1.00 71.06 211 GLU A O 1
ATOM 1730 N N . ASN A 1 212 ? -0.274 14.435 -1.729 1.00 77.31 212 ASN A N 1
ATOM 1731 C CA . ASN A 1 212 ? -1.259 15.078 -2.602 1.00 77.31 212 ASN A CA 1
ATOM 1732 C C . ASN A 1 212 ? -2.100 16.110 -1.848 1.00 77.31 212 ASN A C 1
ATOM 1734 O O . ASN A 1 212 ? -2.380 17.192 -2.355 1.00 77.31 212 ASN A O 1
ATOM 1738 N N . LEU A 1 213 ? -2.448 15.815 -0.600 1.00 75.50 213 LEU A N 1
ATOM 1739 C CA . LEU A 1 213 ? -3.217 16.707 0.249 1.00 75.50 213 LEU A CA 1
ATOM 1740 C C . LEU A 1 213 ? -2.387 17.898 0.735 1.00 75.50 213 LEU A C 1
ATOM 1742 O O . LEU A 1 213 ? -2.917 18.996 0.880 1.00 75.50 213 LEU A O 1
ATOM 1746 N N . GLU A 1 214 ? -1.089 17.725 0.975 1.00 76.88 214 GLU A N 1
ATOM 1747 C CA . GLU A 1 214 ? -0.202 18.849 1.270 1.00 76.88 214 GLU A CA 1
ATOM 1748 C C . GLU A 1 214 ? -0.055 19.780 0.063 1.00 76.88 214 GLU A C 1
ATOM 1750 O O . GLU A 1 214 ? -0.248 20.989 0.208 1.00 76.88 214 GLU A O 1
ATOM 1755 N N . LYS A 1 215 ? 0.164 19.227 -1.136 1.00 80.62 215 LYS A N 1
ATOM 1756 C CA . LYS A 1 215 ? 0.192 19.996 -2.392 1.00 80.62 215 LYS A CA 1
ATOM 1757 C C . LYS A 1 215 ? -1.136 20.714 -2.650 1.00 80.62 215 LYS A C 1
ATOM 1759 O O . LYS A 1 215 ? -1.138 21.916 -2.919 1.00 80.62 215 LYS A O 1
ATOM 1764 N N . PHE A 1 216 ? -2.265 20.031 -2.457 1.00 83.00 216 PHE A N 1
ATOM 1765 C CA . PHE A 1 216 ? -3.604 20.618 -2.537 1.00 83.00 216 PHE A CA 1
ATOM 1766 C C . PHE A 1 216 ? -3.777 21.794 -1.567 1.00 83.00 216 PHE A C 1
ATOM 1768 O O . PHE A 1 216 ? -4.170 22.887 -1.975 1.00 83.00 216 PHE A O 1
ATOM 1775 N N . MET A 1 217 ? -3.424 21.611 -0.293 1.00 78.69 217 MET A N 1
ATOM 1776 C CA . MET A 1 217 ? -3.567 22.648 0.736 1.00 78.69 217 MET A CA 1
ATOM 1777 C C . MET A 1 217 ? -2.651 23.856 0.499 1.00 78.69 217 MET A C 1
ATOM 1779 O O . MET A 1 217 ? -3.008 24.963 0.892 1.00 78.69 217 MET A O 1
ATOM 1783 N N . LEU A 1 218 ? -1.490 23.664 -0.135 1.00 80.06 218 LEU A N 1
ATOM 1784 C CA . LEU A 1 218 ? -0.598 24.753 -0.552 1.00 80.06 218 LEU A CA 1
ATOM 1785 C C . LEU A 1 218 ? -1.112 25.488 -1.799 1.00 80.06 218 LEU A C 1
ATOM 1787 O O . LEU A 1 218 ? -0.861 26.681 -1.954 1.00 80.06 218 LEU A O 1
ATOM 1791 N N . SER A 1 219 ? -1.842 24.795 -2.676 1.00 80.56 219 SER A N 1
ATOM 1792 C CA . SER A 1 219 ? -2.377 25.357 -3.925 1.00 80.56 219 SER A CA 1
ATOM 1793 C C . SER A 1 219 ? -3.626 26.235 -3.745 1.00 80.56 219 SER A C 1
ATOM 1795 O O . SER A 1 219 ? -4.033 26.933 -4.680 1.00 80.56 219 SER A O 1
ATOM 1797 N N . LEU A 1 220 ? -4.227 26.221 -2.550 1.00 82.44 220 LEU A N 1
ATOM 1798 C CA . LEU A 1 220 ? -5.519 26.837 -2.256 1.00 82.44 220 LEU A CA 1
ATOM 1799 C C . LEU A 1 220 ? -5.438 27.971 -1.232 1.00 82.44 220 LEU A C 1
ATOM 1801 O O . LEU A 1 220 ? -4.644 27.949 -0.293 1.00 82.44 220 LEU A O 1
ATOM 1805 N N . SER A 1 221 ? -6.328 28.958 -1.372 1.00 82.88 221 SER A N 1
ATOM 1806 C CA . SER A 1 221 ? -6.492 30.001 -0.360 1.00 82.88 221 SER A CA 1
ATOM 1807 C C . SER A 1 221 ? -7.284 29.484 0.856 1.00 82.88 221 SER A C 1
ATOM 1809 O O . SER A 1 221 ? -8.046 28.518 0.750 1.00 82.88 221 SER A O 1
ATOM 1811 N N . PRO A 1 222 ? -7.218 30.157 2.021 1.00 80.81 222 PRO A N 1
ATOM 1812 C CA . PRO A 1 222 ? -8.040 29.799 3.181 1.00 80.81 222 PRO A CA 1
ATOM 1813 C C . PRO A 1 222 ? -9.552 29.796 2.901 1.00 80.81 222 PRO A C 1
ATOM 1815 O O . PRO A 1 222 ? -10.298 29.048 3.533 1.00 80.81 222 PRO A O 1
ATOM 1818 N N . LYS A 1 223 ? -10.017 30.621 1.949 1.00 82.25 223 LYS A N 1
ATOM 1819 C CA . LYS A 1 223 ? -11.424 30.653 1.521 1.00 82.25 223 LYS A CA 1
ATOM 1820 C C . LYS A 1 223 ? -11.794 29.403 0.724 1.00 82.25 223 LYS A C 1
ATOM 1822 O O . LYS A 1 223 ? -12.874 28.862 0.936 1.00 82.25 223 LYS A O 1
ATOM 1827 N N . ASP A 1 224 ? -10.885 28.924 -0.116 1.00 84.62 224 ASP A N 1
ATOM 1828 C CA . ASP A 1 224 ? -11.073 27.720 -0.928 1.00 84.62 224 ASP A CA 1
ATOM 1829 C C . ASP A 1 224 ? -11.062 26.458 -0.059 1.00 84.62 224 ASP A C 1
ATOM 1831 O O . ASP A 1 224 ? -11.910 25.585 -0.211 1.00 84.62 224 ASP A O 1
ATOM 1835 N N . ILE A 1 225 ? -10.181 26.405 0.945 1.00 82.44 225 ILE A N 1
ATOM 1836 C CA . ILE A 1 225 ? -10.177 25.332 1.951 1.00 82.44 225 ILE A CA 1
ATOM 1837 C C . ILE A 1 225 ? -11.497 25.331 2.731 1.00 82.44 225 ILE A C 1
ATOM 1839 O O . ILE A 1 225 ? -12.086 24.278 2.963 1.00 82.44 225 ILE A O 1
ATOM 1843 N N . LYS A 1 226 ? -12.009 26.507 3.115 1.00 84.69 226 LYS A N 1
ATOM 1844 C CA . LYS A 1 226 ? -13.315 26.611 3.780 1.00 84.69 226 LYS A CA 1
ATOM 1845 C C . LYS A 1 226 ? -14.459 26.174 2.861 1.00 84.69 226 LYS A C 1
ATOM 1847 O O . LYS A 1 226 ? -15.385 25.518 3.325 1.00 84.69 226 LYS A O 1
ATOM 1852 N N . TYR A 1 227 ? -14.393 26.505 1.572 1.00 86.00 227 TYR A N 1
ATOM 1853 C CA . TYR A 1 227 ? -15.350 26.035 0.574 1.00 86.00 227 TYR A CA 1
ATOM 1854 C C . TYR A 1 227 ? -15.314 24.505 0.448 1.00 86.00 227 TYR A C 1
ATOM 1856 O O . TYR A 1 227 ? -16.363 23.871 0.548 1.00 86.00 227 TYR A O 1
ATOM 1864 N N . PHE A 1 228 ? -14.126 23.907 0.346 1.00 87.12 228 PHE A N 1
ATOM 1865 C CA . PHE A 1 228 ? -13.936 22.454 0.339 1.00 87.12 228 PHE A CA 1
ATOM 1866 C C . PHE A 1 228 ? -14.518 21.784 1.594 1.00 87.12 228 PHE A C 1
ATOM 1868 O O . PHE A 1 228 ? -15.219 20.782 1.519 1.00 87.12 228 PHE A O 1
ATOM 1875 N N . LEU A 1 229 ? -14.282 22.369 2.770 1.00 85.50 229 LEU A N 1
ATOM 1876 C CA . LEU A 1 229 ? -14.751 21.834 4.050 1.00 85.50 229 LEU A CA 1
ATOM 1877 C C . LEU A 1 229 ? -16.237 22.052 4.336 1.00 85.50 229 LEU A C 1
ATOM 1879 O O . LEU A 1 229 ? -16.741 21.486 5.303 1.00 85.50 229 LEU A O 1
ATOM 1883 N N . ASN A 1 230 ? -16.941 22.850 3.544 1.00 86.62 230 ASN A N 1
ATOM 1884 C CA . ASN A 1 230 ? -18.357 23.128 3.769 1.00 86.62 230 ASN A CA 1
ATOM 1885 C C . ASN A 1 230 ? -19.265 22.434 2.756 1.00 86.62 230 ASN A C 1
ATOM 1887 O O . ASN A 1 230 ? -20.449 22.279 3.029 1.00 86.62 230 ASN A O 1
ATOM 1891 N N . ASN A 1 231 ? -18.722 21.982 1.627 1.00 86.94 231 ASN A N 1
ATOM 1892 C CA . ASN A 1 231 ? -19.497 21.354 0.566 1.00 86.94 231 ASN A CA 1
ATOM 1893 C C . ASN A 1 231 ? -19.13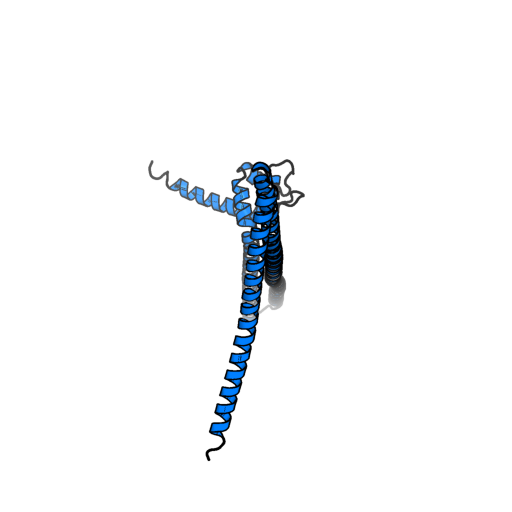2 19.874 0.468 1.00 86.94 231 ASN A C 1
ATOM 1895 O O . ASN A 1 231 ? -17.956 19.527 0.442 1.00 86.94 231 ASN A O 1
ATOM 1899 N N . ASP A 1 232 ? -20.136 19.002 0.442 1.00 84.88 232 ASP A N 1
ATOM 1900 C CA . ASP A 1 232 ? -19.929 17.569 0.177 1.00 84.88 232 ASP A CA 1
ATOM 1901 C C . ASP A 1 232 ? -19.813 17.287 -1.326 1.00 84.88 232 ASP A C 1
ATOM 1903 O O . ASP A 1 232 ? -19.220 16.291 -1.727 1.00 84.88 232 ASP A O 1
ATOM 1907 N N . LYS A 1 233 ? -20.323 18.207 -2.155 1.00 90.12 233 LYS A N 1
ATOM 1908 C CA . LYS A 1 233 ? -20.206 18.189 -3.611 1.00 90.12 233 LYS A CA 1
ATOM 1909 C C . LYS A 1 233 ? -19.634 19.513 -4.111 1.00 90.12 233 LYS A C 1
ATOM 1911 O O . LYS A 1 233 ? -20.218 20.574 -3.884 1.00 90.12 233 LYS A O 1
ATOM 1916 N N . LEU A 1 234 ? -18.491 19.458 -4.780 1.00 89.56 234 LEU A N 1
ATOM 1917 C CA . LEU A 1 234 ? -17.821 20.613 -5.365 1.00 89.56 234 LEU A CA 1
ATOM 1918 C C . LEU A 1 234 ? -18.392 20.901 -6.754 1.00 89.56 234 LEU A C 1
ATOM 1920 O O . LEU A 1 234 ? -18.661 19.997 -7.538 1.00 89.56 234 LEU A O 1
ATOM 1924 N N . GLN A 1 235 ? -18.562 22.181 -7.072 1.00 89.19 235 GLN A N 1
ATOM 1925 C CA . GLN A 1 235 ? -19.004 22.586 -8.404 1.00 89.19 235 GLN A CA 1
ATOM 1926 C C . GLN A 1 235 ? -17.838 22.528 -9.391 1.00 89.19 235 GLN A C 1
ATOM 1928 O O . GLN A 1 235 ? -16.769 23.069 -9.108 1.00 89.19 235 GLN A O 1
ATOM 1933 N N . ASN A 1 236 ? -18.066 21.949 -10.570 1.00 84.00 236 ASN A N 1
ATOM 1934 C CA . ASN A 1 236 ? -17.049 21.781 -11.615 1.00 84.00 236 ASN A CA 1
ATOM 1935 C C . ASN A 1 236 ? -16.438 23.102 -12.130 1.00 84.00 236 ASN A C 1
ATOM 1937 O O . ASN A 1 236 ? -15.306 23.129 -12.610 1.00 84.00 236 ASN A O 1
ATOM 1941 N N . THR A 1 237 ? -17.158 24.215 -11.987 1.00 83.88 237 THR A N 1
ATOM 1942 C CA . THR A 1 237 ? -16.693 25.571 -12.312 1.00 83.88 237 THR A CA 1
ATOM 1943 C C . THR A 1 237 ? -15.731 26.144 -11.269 1.00 83.88 237 THR A C 1
ATOM 1945 O O . THR A 1 237 ? -15.039 27.127 -11.538 1.00 83.88 237 THR A O 1
ATOM 1948 N N . ASN A 1 238 ? -15.664 25.553 -10.073 1.00 86.94 238 ASN A N 1
ATOM 1949 C CA . ASN A 1 238 ? -14.838 26.044 -8.982 1.00 86.94 238 ASN A CA 1
ATOM 1950 C C . ASN A 1 238 ? -13.389 25.554 -9.126 1.00 86.94 238 ASN A C 1
ATOM 1952 O O . ASN A 1 238 ? -13.122 24.374 -9.344 1.00 86.94 238 ASN A O 1
ATOM 1956 N N . ARG A 1 239 ? -12.416 26.445 -8.917 1.00 87.31 239 ARG A N 1
ATOM 1957 C CA . ARG A 1 239 ? -10.987 26.086 -8.928 1.00 87.31 239 ARG A CA 1
ATOM 1958 C C . ARG A 1 239 ? -10.643 25.001 -7.896 1.00 87.31 239 ARG A C 1
ATOM 1960 O O . ARG A 1 239 ? -9.797 24.155 -8.165 1.00 87.31 239 ARG A O 1
ATOM 1967 N N . THR A 1 240 ? -11.336 24.992 -6.759 1.00 87.62 240 THR A N 1
ATOM 1968 C CA . THR A 1 240 ? -11.220 23.967 -5.712 1.00 87.62 240 THR A CA 1
ATOM 1969 C C . THR A 1 240 ? -11.574 22.575 -6.226 1.00 87.62 240 THR A C 1
ATOM 1971 O O . THR A 1 240 ? -10.890 21.628 -5.863 1.00 87.62 240 THR A O 1
ATOM 1974 N N . TYR A 1 241 ? -12.588 22.448 -7.094 1.00 90.25 241 TYR A N 1
ATOM 1975 C CA . TYR A 1 241 ? -12.936 21.169 -7.725 1.00 90.25 241 TYR A CA 1
ATOM 1976 C C . TYR A 1 241 ? -11.792 20.663 -8.597 1.00 90.25 241 TYR A C 1
ATOM 1978 O O . TYR A 1 241 ? -11.402 19.513 -8.472 1.00 90.25 241 TYR A O 1
ATOM 1986 N N . ARG A 1 242 ? -11.200 21.530 -9.430 1.00 88.00 242 ARG A N 1
ATOM 1987 C CA . ARG A 1 242 ? -10.114 21.124 -10.336 1.00 88.00 242 ARG A CA 1
ATOM 1988 C C . ARG A 1 242 ? -8.918 20.569 -9.575 1.00 88.00 242 ARG A C 1
ATOM 1990 O O . ARG A 1 242 ? -8.422 19.511 -9.934 1.00 88.00 242 ARG A O 1
ATOM 1997 N N . TYR A 1 243 ? -8.502 21.251 -8.510 1.00 86.62 243 TYR A N 1
ATOM 1998 C CA . TYR A 1 243 ? -7.420 20.750 -7.669 1.00 86.62 243 TYR A CA 1
ATOM 1999 C C . TYR A 1 243 ? -7.834 19.523 -6.863 1.00 86.62 243 TYR A C 1
ATOM 2001 O O . TYR A 1 243 ? -7.045 18.599 -6.725 1.00 86.62 243 TYR A O 1
ATOM 2009 N N . ALA A 1 244 ? -9.061 19.475 -6.343 1.00 85.94 244 ALA A N 1
ATOM 2010 C CA . ALA A 1 244 ? -9.529 18.300 -5.622 1.00 85.94 244 ALA A CA 1
ATOM 2011 C C . ALA A 1 244 ? -9.522 17.067 -6.534 1.00 85.94 244 ALA A C 1
ATOM 2013 O O . ALA A 1 244 ? -9.013 16.035 -6.123 1.00 85.94 244 ALA A O 1
ATOM 2014 N N . LEU A 1 245 ? -9.974 17.194 -7.780 1.00 87.38 245 LEU A N 1
ATOM 2015 C CA . LEU A 1 245 ? -9.948 16.122 -8.769 1.00 87.38 245 LEU A CA 1
ATOM 2016 C C . LEU A 1 245 ? -8.510 15.735 -9.153 1.00 87.38 245 LEU A C 1
ATOM 2018 O O . LEU A 1 245 ? -8.165 14.560 -9.133 1.00 87.38 245 LEU A O 1
ATOM 2022 N N . GLU A 1 246 ? -7.649 16.720 -9.433 1.00 86.19 246 GLU A N 1
ATOM 2023 C CA . GLU A 1 246 ? -6.238 16.511 -9.800 1.00 86.19 246 GLU A CA 1
ATOM 2024 C C . GLU A 1 246 ? -5.453 15.751 -8.720 1.00 86.19 246 GLU A C 1
ATOM 2026 O O . GLU A 1 246 ? -4.634 14.889 -9.029 1.00 86.19 246 GLU A O 1
ATOM 2031 N N . TYR A 1 247 ? -5.732 16.039 -7.448 1.00 83.44 247 TYR A N 1
ATOM 2032 C CA . TYR A 1 247 ? -5.085 15.394 -6.305 1.00 83.44 247 TYR A CA 1
ATOM 2033 C C . TYR A 1 247 ? -5.863 14.175 -5.765 1.00 83.44 247 TYR A C 1
ATOM 2035 O O . TYR A 1 247 ? -5.487 13.631 -4.724 1.00 83.44 247 TYR A O 1
ATOM 2043 N N . GLY A 1 248 ? -6.930 13.739 -6.450 1.00 79.75 248 GLY A N 1
ATOM 2044 C CA . GLY A 1 248 ? -7.728 12.553 -6.106 1.00 79.75 248 GLY A CA 1
ATOM 2045 C C . GLY A 1 248 ? -8.622 12.699 -4.867 1.00 79.75 248 GLY A C 1
ATOM 2046 O O . GLY A 1 248 ? -9.006 11.708 -4.253 1.00 79.75 248 GLY A O 1
ATOM 2047 N N . LEU A 1 249 ? -8.920 13.928 -4.449 1.00 83.31 249 LEU A N 1
ATOM 2048 C CA . LEU A 1 249 ? -9.684 14.251 -3.241 1.00 83.31 249 LEU A CA 1
ATOM 2049 C C . LEU A 1 249 ? -11.210 14.282 -3.446 1.00 83.31 249 LEU A C 1
ATOM 2051 O O . LEU A 1 249 ? -11.961 14.337 -2.467 1.00 83.31 249 LEU A O 1
ATOM 2055 N N . CYS A 1 250 ? -11.668 14.279 -4.695 1.00 86.19 250 CYS A N 1
ATOM 2056 C CA . CYS A 1 250 ? -13.068 14.105 -5.068 1.00 86.19 250 CYS A CA 1
ATOM 2057 C C . CYS A 1 250 ? -13.183 13.247 -6.332 1.00 86.19 250 CYS A C 1
ATOM 2059 O O . CYS A 1 250 ? -12.207 13.107 -7.071 1.00 86.19 250 CYS A O 1
ATOM 2061 N N . ASP A 1 251 ? -14.366 12.687 -6.574 1.00 87.06 251 ASP A N 1
ATOM 2062 C CA . ASP A 1 251 ? -14.674 11.978 -7.820 1.00 87.06 251 ASP A CA 1
ATOM 2063 C C . ASP A 1 251 ? -14.989 12.940 -8.984 1.00 87.06 251 ASP A C 1
ATOM 2065 O O . ASP A 1 251 ? -14.989 14.168 -8.827 1.00 87.06 251 ASP A O 1
ATOM 2069 N N . GLU A 1 252 ? -15.250 12.378 -10.169 1.00 87.88 252 GLU A N 1
ATOM 2070 C CA . GLU A 1 252 ? -15.615 13.139 -11.373 1.00 87.88 252 GLU A CA 1
ATOM 2071 C C . GLU A 1 252 ? -16.902 13.957 -11.177 1.00 87.88 252 GLU A C 1
ATOM 2073 O O . GLU A 1 252 ? -17.017 15.070 -11.699 1.00 87.88 252 GLU A O 1
ATOM 2078 N N . ASP A 1 253 ? -17.820 13.464 -10.342 1.00 86.56 253 ASP A N 1
ATOM 2079 C CA . ASP A 1 253 ? -19.054 14.146 -9.953 1.00 86.56 253 ASP A CA 1
ATOM 2080 C C . ASP A 1 253 ? -18.825 15.262 -8.915 1.00 86.56 253 ASP A C 1
ATOM 2082 O O . ASP A 1 253 ? -19.739 16.036 -8.610 1.00 86.56 253 ASP A O 1
ATOM 2086 N N . GLY A 1 254 ? -17.606 15.390 -8.386 1.00 84.81 254 GLY A N 1
ATOM 2087 C CA . GLY A 1 254 ? -17.211 16.382 -7.393 1.00 84.81 254 GLY A CA 1
ATOM 2088 C C . GLY A 1 254 ? -17.576 16.010 -5.960 1.00 84.81 254 GLY A C 1
ATOM 2089 O O . GLY A 1 254 ? -17.499 16.874 -5.085 1.00 84.81 254 GLY A O 1
ATOM 2090 N N . ILE A 1 255 ? -17.975 14.768 -5.691 1.00 89.06 255 ILE A N 1
ATOM 2091 C CA . ILE A 1 255 ? -18.248 14.260 -4.348 1.00 89.06 255 ILE A CA 1
ATOM 2092 C C . ILE A 1 255 ? -16.924 14.118 -3.601 1.00 89.06 255 ILE A C 1
ATOM 2094 O O . ILE A 1 255 ? -15.998 13.426 -4.026 1.00 89.06 255 ILE A O 1
ATOM 2098 N N . VAL A 1 256 ? -16.826 14.813 -2.472 1.00 85.81 256 VAL A N 1
ATOM 2099 C CA . VAL A 1 256 ? -15.633 14.821 -1.625 1.00 85.81 256 VAL A CA 1
ATOM 2100 C C . VAL A 1 256 ? -15.647 13.609 -0.707 1.00 85.81 256 VAL A C 1
ATOM 2102 O O . VAL A 1 256 ? -16.642 13.343 -0.033 1.00 85.81 256 VAL A O 1
ATOM 2105 N N . VAL A 1 257 ? -14.507 12.926 -0.596 1.00 80.44 257 VAL A N 1
ATOM 2106 C CA . VAL A 1 257 ? -14.357 11.806 0.340 1.00 80.44 257 VAL A CA 1
ATOM 2107 C C . VAL A 1 257 ? -14.478 12.322 1.791 1.00 80.44 257 VAL A C 1
ATOM 2109 O O . VAL A 1 257 ? -13.673 13.164 2.215 1.00 80.44 257 VAL A O 1
ATOM 2112 N N . PRO A 1 258 ? -15.447 11.848 2.599 1.00 77.81 258 PRO A N 1
ATOM 2113 C CA . PRO A 1 258 ? -15.704 12.372 3.948 1.00 77.81 258 PRO A CA 1
ATOM 2114 C C . PRO A 1 258 ? -14.499 12.296 4.901 1.00 77.81 258 PRO A C 1
ATOM 2116 O O . PRO A 1 258 ? -14.312 13.151 5.774 1.00 77.81 258 PRO A O 1
ATOM 2119 N N . GLU A 1 259 ? -13.656 11.282 4.738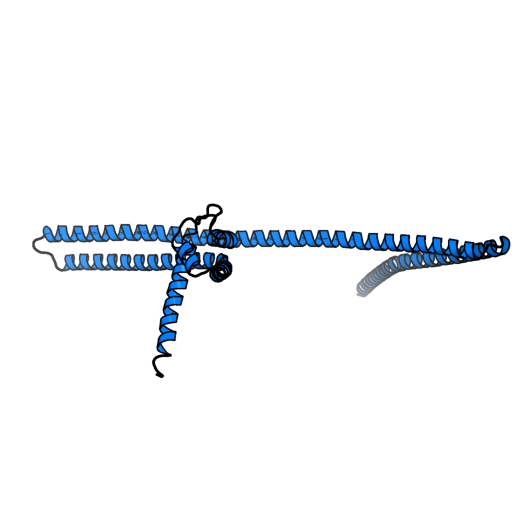 1.00 74.31 259 GLU A N 1
ATOM 2120 C CA . GLU A 1 259 ? -12.430 11.055 5.502 1.00 74.31 259 GLU A CA 1
ATOM 2121 C C . GLU A 1 259 ? -11.406 12.179 5.281 1.00 74.31 259 GLU A C 1
ATOM 2123 O O . GLU A 1 259 ? -10.774 12.631 6.242 1.00 74.31 259 GLU A O 1
ATOM 2128 N N . ILE A 1 260 ? -11.309 12.705 4.053 1.00 77.44 260 ILE A N 1
ATOM 2129 C CA . ILE A 1 260 ? -10.425 13.827 3.691 1.00 77.44 260 ILE A CA 1
ATOM 2130 C C . ILE A 1 260 ? -10.834 15.080 4.448 1.00 77.44 260 ILE A C 1
ATOM 2132 O O . ILE A 1 260 ? -10.007 15.775 5.044 1.00 77.44 260 ILE A O 1
ATOM 2136 N N . LYS A 1 261 ? -12.139 15.342 4.470 1.00 81.75 261 LYS A N 1
ATOM 2137 C CA . LYS A 1 261 ? -12.736 16.490 5.145 1.00 81.75 261 LYS A CA 1
ATOM 2138 C C . LYS A 1 261 ? -12.427 16.467 6.643 1.00 81.75 261 LYS A C 1
ATOM 2140 O O . LYS A 1 261 ? -11.913 17.448 7.187 1.00 81.75 261 LYS A O 1
ATOM 2145 N N . LYS A 1 262 ? -12.640 15.317 7.294 1.00 80.25 262 LYS A N 1
ATOM 2146 C CA . LYS A 1 262 ? -12.307 15.101 8.715 1.00 80.25 262 LYS A CA 1
ATOM 2147 C C . LYS A 1 262 ? -10.811 15.268 8.985 1.00 80.25 262 LYS A C 1
ATOM 2149 O O . LYS A 1 262 ? -10.429 15.847 10.003 1.00 80.25 262 LYS A O 1
ATOM 2154 N N . TYR A 1 263 ? -9.958 14.784 8.085 1.00 75.69 263 TYR A N 1
ATOM 2155 C CA . TYR A 1 263 ? -8.511 14.902 8.230 1.00 75.69 263 TYR A CA 1
ATOM 2156 C C . TYR A 1 263 ? -8.032 16.357 8.156 1.00 75.69 263 TYR A C 1
ATOM 2158 O O . TYR A 1 263 ? -7.323 16.823 9.053 1.00 75.69 263 TYR A O 1
ATOM 2166 N N . ILE A 1 264 ? -8.463 17.099 7.132 1.00 77.62 264 ILE A N 1
ATOM 2167 C CA . ILE A 1 264 ? -8.125 18.518 6.976 1.00 77.62 264 ILE A CA 1
ATOM 2168 C C . ILE A 1 264 ? -8.629 19.311 8.187 1.00 77.62 264 ILE A C 1
ATOM 2170 O O . ILE A 1 264 ? -7.879 20.118 8.734 1.00 77.62 264 ILE A O 1
ATOM 2174 N N . GLN A 1 265 ? -9.845 19.035 8.673 1.00 80.69 265 GLN A N 1
ATOM 2175 C CA . GLN A 1 265 ? -10.377 19.658 9.889 1.00 80.69 265 GLN A CA 1
ATOM 2176 C C . GLN A 1 265 ? -9.483 19.405 11.110 1.00 80.69 265 GLN A C 1
ATOM 2178 O O . GLN A 1 265 ? -9.114 20.358 11.792 1.00 80.69 265 GLN A O 1
ATOM 2183 N N . ARG A 1 266 ? -9.056 18.158 11.359 1.00 76.50 266 ARG A N 1
ATOM 2184 C CA . ARG A 1 266 ? -8.125 17.837 12.460 1.00 76.50 266 ARG A CA 1
ATOM 2185 C C . ARG A 1 266 ? -6.782 18.559 12.316 1.00 76.50 266 ARG A C 1
ATOM 2187 O O . ARG A 1 266 ? -6.268 19.095 13.295 1.00 76.50 266 ARG A O 1
ATOM 2194 N N . LYS A 1 267 ? -6.218 18.615 11.105 1.00 73.00 267 LYS A N 1
ATOM 2195 C CA . LYS A 1 267 ? -4.929 19.281 10.838 1.00 73.00 267 LYS A CA 1
ATOM 2196 C C . LYS A 1 267 ? -5.023 20.800 11.021 1.00 73.00 267 LYS A C 1
ATOM 2198 O O . LYS A 1 267 ? -4.098 21.410 11.555 1.00 73.00 267 LYS A O 1
ATOM 2203 N N . LEU A 1 268 ? -6.144 21.406 10.629 1.00 72.69 268 LEU A N 1
ATOM 2204 C CA . LEU A 1 268 ? -6.418 22.826 10.858 1.00 72.69 268 LEU A CA 1
ATOM 2205 C C . LEU A 1 268 ? -6.631 23.139 12.344 1.00 72.69 268 LEU A C 1
ATOM 2207 O O . LEU A 1 268 ? -6.058 24.114 12.824 1.00 72.69 268 LEU A O 1
ATOM 2211 N N . LEU A 1 269 ? -7.362 22.291 13.077 1.00 65.38 269 LEU A N 1
ATOM 2212 C CA . LEU A 1 269 ? -7.562 22.417 14.528 1.00 65.38 269 LEU A CA 1
ATOM 2213 C C . LEU A 1 269 ? -6.236 22.305 15.303 1.00 65.38 269 LEU A C 1
ATOM 2215 O O . LEU A 1 269 ? -5.958 23.105 16.199 1.00 65.38 269 LEU A O 1
ATOM 2219 N N . ASN A 1 270 ? -5.362 21.377 14.905 1.00 61.34 270 ASN A N 1
ATOM 2220 C CA . ASN A 1 270 ? -4.021 21.261 15.480 1.00 61.34 270 ASN A CA 1
ATOM 2221 C C . ASN A 1 270 ? -3.127 22.464 15.130 1.00 61.34 270 ASN A C 1
ATOM 2223 O O . ASN A 1 270 ? -2.354 22.911 15.975 1.00 61.34 270 ASN A O 1
ATOM 2227 N N . ARG A 1 271 ? -3.252 23.047 13.927 1.00 57.19 271 ARG A N 1
ATOM 2228 C CA . ARG A 1 271 ? -2.535 24.286 13.566 1.00 57.19 271 ARG A CA 1
ATOM 2229 C C . ARG A 1 271 ? -3.038 25.515 14.332 1.00 57.19 271 ARG A C 1
ATOM 2231 O O . ARG A 1 271 ? -2.219 26.362 14.680 1.00 57.19 271 ARG A O 1
ATOM 2238 N N . SER A 1 272 ? -4.335 25.622 14.641 1.00 52.72 272 SER A N 1
ATOM 2239 C CA . SER A 1 272 ? -4.850 26.707 15.494 1.00 52.72 272 SER A CA 1
ATOM 2240 C C . SER A 1 272 ? -4.353 26.622 16.941 1.00 52.72 272 SER A C 1
ATOM 2242 O O . SER A 1 272 ? -4.148 27.661 17.561 1.00 52.72 272 SER A O 1
ATOM 2244 N N . ASN A 1 273 ? -4.055 25.421 17.449 1.00 39.78 273 ASN A N 1
ATOM 2245 C CA . ASN A 1 273 ? -3.465 25.249 18.782 1.00 39.78 273 ASN A CA 1
ATOM 2246 C C . ASN A 1 273 ? -2.002 25.725 18.876 1.00 39.78 273 ASN A C 1
ATOM 2248 O O . ASN A 1 273 ? -1.567 26.107 19.957 1.00 39.78 273 ASN A O 1
ATOM 2252 N N . TYR A 1 274 ? -1.259 25.791 17.764 1.00 34.16 274 TYR A N 1
ATOM 2253 C CA . TYR A 1 274 ? 0.112 26.326 17.754 1.00 34.16 274 TYR A CA 1
ATOM 2254 C C . TYR A 1 274 ? 0.192 27.854 17.600 1.00 34.16 274 TYR A C 1
ATOM 2256 O O . TYR A 1 274 ? 1.163 28.447 18.066 1.00 34.16 274 TYR A O 1
ATOM 2264 N N . ARG A 1 275 ? -0.827 28.521 17.031 1.00 35.97 275 ARG A N 1
ATOM 2265 C CA . ARG A 1 275 ? -0.874 30.002 17.005 1.00 35.97 275 ARG A CA 1
ATOM 2266 C C . ARG A 1 275 ? -1.075 30.619 18.394 1.00 35.97 275 ARG A C 1
ATOM 2268 O O . ARG A 1 275 ? -0.539 31.684 18.658 1.00 35.97 275 ARG A O 1
ATOM 2275 N N . ASN A 1 276 ? -1.727 29.913 19.320 1.00 35.16 276 ASN A N 1
ATOM 2276 C CA . ASN A 1 276 ? -1.873 30.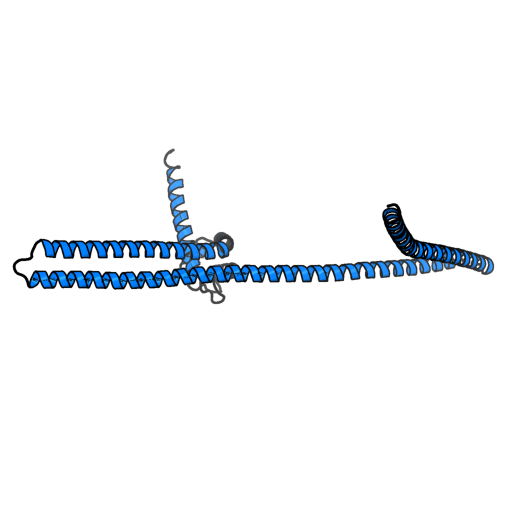381 20.706 1.00 35.16 276 ASN A CA 1
ATOM 2277 C C . ASN A 1 276 ? -0.596 30.248 21.560 1.00 35.16 276 ASN A C 1
ATOM 2279 O O . ASN A 1 276 ? -0.549 30.782 22.667 1.00 35.16 276 ASN A O 1
ATOM 2283 N N . ILE A 1 277 ? 0.446 29.564 21.069 1.00 35.41 277 ILE A N 1
ATOM 2284 C CA . ILE A 1 277 ? 1.737 29.455 21.771 1.00 35.41 277 ILE A CA 1
ATOM 2285 C C . ILE A 1 277 ? 2.738 30.502 21.249 1.00 35.41 277 ILE A C 1
ATOM 2287 O O . ILE A 1 277 ? 3.581 30.956 22.019 1.00 35.41 277 ILE A O 1
ATOM 2291 N N . SER A 1 278 ? 2.620 30.972 19.997 1.00 34.78 278 SER A N 1
ATOM 2292 C CA . SER A 1 278 ? 3.480 32.053 19.478 1.00 34.78 278 SER A CA 1
ATOM 2293 C C . SER A 1 278 ? 3.067 33.452 19.942 1.00 34.78 278 SER A C 1
ATOM 2295 O O . SER A 1 278 ? 3.932 34.309 20.107 1.00 34.78 278 SER A O 1
ATOM 2297 N N . ASP A 1 279 ? 1.781 33.683 20.220 1.00 32.94 279 ASP A N 1
ATOM 2298 C CA . ASP A 1 279 ? 1.288 35.012 20.622 1.00 32.94 279 ASP A CA 1
ATOM 2299 C C . ASP A 1 279 ? 1.548 35.333 22.112 1.00 32.94 279 ASP A C 1
ATOM 2301 O O . ASP A 1 279 ? 1.447 36.483 22.537 1.00 32.94 279 ASP A O 1
ATOM 2305 N N . ASN A 1 280 ? 1.973 34.343 22.909 1.00 33.09 280 ASN A N 1
ATOM 2306 C CA . ASN A 1 280 ? 2.323 34.519 24.326 1.00 33.09 280 ASN A CA 1
ATOM 2307 C C . ASN A 1 280 ? 3.810 34.850 24.575 1.00 33.09 280 ASN A C 1
ATOM 2309 O O . ASN A 1 280 ? 4.189 35.145 25.707 1.00 33.09 280 ASN A O 1
ATOM 2313 N N . TYR A 1 281 ? 4.657 34.840 23.538 1.00 34.53 281 TYR A N 1
ATOM 2314 C CA . TYR A 1 281 ? 6.076 35.212 23.655 1.00 34.53 281 TYR A CA 1
ATOM 2315 C C . TYR A 1 281 ? 6.383 36.654 23.219 1.00 34.53 281 TYR A C 1
ATOM 2317 O O . TYR A 1 281 ? 7.457 37.155 23.542 1.00 34.53 281 TYR A O 1
ATOM 2325 N N . TYR A 1 282 ? 5.440 37.352 22.573 1.00 33.66 282 TYR A N 1
ATOM 2326 C CA . TYR A 1 282 ? 5.609 38.761 22.182 1.00 33.66 282 TYR A CA 1
ATOM 2327 C C . TYR A 1 282 ? 5.004 39.780 23.163 1.00 33.66 282 TYR A C 1
ATOM 2329 O O . TYR A 1 282 ? 5.375 40.946 23.115 1.00 33.66 282 TYR A O 1
ATOM 2337 N N . ASN A 1 283 ? 4.163 39.352 24.112 1.00 33.38 283 ASN A N 1
ATOM 2338 C CA . ASN A 1 283 ? 3.568 40.225 25.140 1.00 33.38 283 ASN A CA 1
ATOM 2339 C C . ASN A 1 283 ? 4.283 40.164 26.505 1.00 33.38 283 ASN A C 1
ATOM 2341 O O . ASN A 1 283 ? 3.717 40.545 27.526 1.00 33.38 283 ASN A O 1
ATOM 2345 N N . ARG A 1 284 ? 5.531 39.676 26.547 1.00 35.94 284 ARG A N 1
ATOM 2346 C CA . ARG A 1 284 ? 6.366 39.687 27.766 1.00 35.94 284 ARG A CA 1
ATOM 2347 C C . ARG A 1 284 ? 7.600 40.589 27.680 1.00 35.94 284 ARG A C 1
ATOM 2349 O O . ARG A 1 284 ? 8.393 40.602 28.615 1.00 35.94 284 ARG A O 1
ATOM 2356 N N . PHE A 1 285 ? 7.734 41.342 26.588 1.00 42.56 285 PHE A N 1
ATOM 2357 C CA . PHE A 1 285 ? 8.785 42.342 26.376 1.00 42.56 285 PHE A CA 1
ATOM 2358 C C . PHE A 1 285 ? 8.240 43.636 25.738 1.00 42.56 285 PHE A C 1
ATOM 2360 O O . PHE A 1 285 ? 8.900 44.238 24.894 1.00 42.56 285 PHE A O 1
ATOM 2367 N N . SER A 1 286 ? 7.044 44.071 26.153 1.00 36.62 286 SER A N 1
ATOM 2368 C CA . SER A 1 286 ? 6.600 45.467 26.018 1.00 36.62 286 SER A CA 1
ATOM 2369 C C . SER A 1 286 ? 6.236 46.023 27.383 1.00 36.62 286 SER A C 1
ATOM 2371 O O . SER A 1 286 ? 5.401 45.355 28.038 1.00 36.62 286 SER A O 1
#

Foldseek 3Di:
DPPPVVVVVVVVVVVVVVVVCVVCVVVVVVVVVVVVVVVVVVVVVVVVVVVVVVCCVVVVDDPVVVVVVVVVVVVVVVVVVCVVVCVVVVVVVVVVVVVVVVVVVVVVVVVCVVCVVVVVVLVVVLVVLVVVLVVLVVVLVVLVVVLVVLVVVVVVVVVVDPDDDPVVVVVSVVVNVVSVVVSVVSVVVSVVSVVVSVVSVVVVVCVLQVVLLVVLVVVDDPVLLVVLLPDQADDPPDPSQVSCVVSVQADPRRGGDVVSSVVVVVVVVVVVVVVVVVVVVVVPPD

Organism: NCBI:txid991789

Sequence (286 aa):
MKSVGDKMELQDIKEILDKLEKVNGQKATKDIIKIIFTIAVSFITVIITALICLVIYKNSLSTESVLSILLAFFSIFISIFFYFKADETSNKFYDSSYNFMKDQSNVLGRIEERFGEKFESLISRFDHLETKKISTEEKIDVTQDEISMTLNEAIAQLSQENEITKEKLETYKTRLEQKNSEYKKLRNDLSEIKSESQNMRSYIFMNNFSENLEKFMLSLSPKDIKYFLNNDKLQNTNRTYRYALEYGLCDEDGIVVPEIKKYIQRKLLNRSNYRNISDNYYNRFS

Radius of gyration: 45.75 Å; chains: 1; bounding box: 94×101×127 Å

Secondary structure (DSSP, 8-state):
--SSHHHHHHHHHHHHHHHHHHHHHHHHHHHHHHHHHHHHHHHHHHHHHHHHHHHHHHHT--HHHHHHHHHHHHHHHHHHHHHHHHHHHHHHHHHHHHHHHHHHHHHHHHHHHHHHHHHHHHHHHHHHHHHHHHHHHHHHHHHHHHHHHHHHHHHHHHHH-SS--HHHHHHHHHHHHHHHHHHHHHHHHHHHHHHHHHHHHHHHHHHHHHHHHHHHHHHS-HHHHHHHHH-SB--TTSHHHHHHHHTTSB-TT-BBPHHHHHHHHHHHHHHHHHHHHHTTSSTT--